Protein AF-A0A7X8K3X9-F1 (afdb_monomer_lite)

Structure (mmCIF, N/CA/C/O backbone):
data_AF-A0A7X8K3X9-F1
#
_entry.id   AF-A0A7X8K3X9-F1
#
loop_
_atom_site.group_PDB
_atom_site.id
_atom_site.type_symbol
_atom_site.label_atom_id
_atom_site.label_alt_id
_atom_site.label_comp_id
_atom_site.label_asym_id
_atom_site.label_entity_id
_atom_site.label_seq_id
_atom_site.pdbx_PDB_ins_code
_atom_site.Cartn_x
_atom_site.Cartn_y
_atom_site.Cartn_z
_atom_site.occupancy
_atom_site.B_iso_or_equiv
_atom_site.auth_seq_id
_atom_site.auth_comp_id
_atom_site.auth_asym_id
_atom_site.auth_atom_id
_atom_site.pdbx_PDB_model_num
ATOM 1 N N . MET A 1 1 ? -33.141 5.211 -1.878 1.00 22.48 1 MET A N 1
ATOM 2 C CA . MET A 1 1 ? -32.229 6.168 -1.222 1.00 22.48 1 MET A CA 1
ATOM 3 C C . MET A 1 1 ? -31.921 5.591 0.154 1.00 22.48 1 MET A C 1
ATOM 5 O O . MET A 1 1 ? -32.775 5.717 1.003 1.00 22.48 1 MET A O 1
ATOM 9 N N . TYR A 1 2 ? -30.854 4.787 0.270 1.00 24.08 2 TYR A N 1
ATOM 10 C CA . TYR A 1 2 ? -30.226 4.181 1.471 1.00 24.08 2 TYR A CA 1
ATOM 11 C C . TYR A 1 2 ? -29.451 2.944 0.977 1.00 24.08 2 TYR A C 1
ATOM 13 O O . TYR A 1 2 ? -29.943 1.821 1.009 1.00 24.08 2 TYR A O 1
ATOM 21 N N . LYS A 1 3 ? -28.266 3.167 0.413 1.00 24.00 3 LYS A N 1
ATOM 22 C CA . LYS A 1 3 ? -27.248 2.143 0.146 1.00 24.00 3 LYS A CA 1
ATOM 23 C C . LYS A 1 3 ? -25.932 2.752 0.638 1.00 24.00 3 LYS A C 1
ATOM 25 O O . LYS A 1 3 ? -25.765 3.955 0.463 1.00 24.00 3 LYS A O 1
ATOM 30 N N . ASN A 1 4 ? -25.067 1.950 1.260 1.00 28.59 4 ASN A N 1
ATOM 31 C CA . ASN A 1 4 ? -23.717 2.293 1.755 1.00 28.59 4 ASN A CA 1
ATOM 32 C C . ASN A 1 4 ? -23.642 2.701 3.249 1.00 28.59 4 ASN A C 1
ATOM 34 O O . ASN A 1 4 ? -23.408 3.861 3.574 1.00 28.59 4 ASN A O 1
ATOM 38 N N . ARG A 1 5 ? -23.821 1.742 4.176 1.00 26.06 5 ARG A N 1
ATOM 39 C CA . ARG A 1 5 ? -23.601 1.920 5.637 1.00 26.06 5 ARG A CA 1
ATOM 40 C C . ARG A 1 5 ? -22.758 0.807 6.303 1.00 26.06 5 ARG A C 1
ATOM 42 O O . ARG A 1 5 ? -22.807 0.652 7.513 1.00 26.06 5 ARG A O 1
ATOM 49 N N . LYS A 1 6 ? -21.991 0.020 5.549 1.00 32.81 6 LYS A N 1
ATOM 50 C CA . LYS A 1 6 ? -21.319 -1.212 6.018 1.00 32.81 6 LYS A CA 1
ATOM 51 C C . LYS A 1 6 ? -19.826 -1.121 5.697 1.00 32.81 6 LYS A C 1
ATOM 53 O O . LYS A 1 6 ? -19.602 -0.715 4.570 1.00 32.81 6 LYS A O 1
ATOM 58 N N . LEU A 1 7 ? -18.895 -1.460 6.625 1.00 35.06 7 LEU A N 1
ATOM 59 C CA . LEU A 1 7 ? -17.390 -1.557 6.519 1.00 35.06 7 LEU A CA 1
ATOM 60 C C . LEU A 1 7 ? -16.555 -0.690 7.502 1.00 35.06 7 LEU A C 1
ATOM 62 O O . LEU A 1 7 ? -15.704 0.125 7.162 1.00 35.06 7 LEU A O 1
ATOM 66 N N . ALA A 1 8 ? -16.797 -0.845 8.777 1.00 30.47 8 ALA A N 1
ATOM 67 C CA . ALA A 1 8 ? -16.268 0.045 9.782 1.00 30.47 8 ALA A CA 1
ATOM 68 C C . ALA A 1 8 ? -14.813 -0.316 10.192 1.00 30.47 8 ALA A C 1
ATOM 70 O O . ALA A 1 8 ? -13.858 0.346 9.815 1.00 30.47 8 ALA A O 1
ATOM 71 N N . TRP A 1 9 ? -14.598 -1.353 10.997 1.00 31.20 9 TRP A N 1
ATOM 72 C CA . TRP A 1 9 ? -13.344 -1.464 11.764 1.00 31.20 9 TRP A CA 1
ATOM 73 C C . TRP A 1 9 ? -12.164 -2.050 10.993 1.00 31.20 9 TRP A C 1
ATOM 75 O O . TRP A 1 9 ? -11.006 -1.737 11.246 1.00 31.20 9 TRP A O 1
ATOM 85 N N . LEU A 1 10 ? -12.480 -2.854 9.990 1.00 36.38 10 LEU A N 1
ATOM 86 C CA . LEU A 1 10 ? -11.515 -3.458 9.090 1.00 36.38 10 LEU A CA 1
ATOM 87 C C . LEU A 1 10 ? -10.833 -2.448 8.186 1.00 36.38 10 LEU A C 1
ATOM 89 O O . LEU A 1 10 ? -9.737 -2.695 7.729 1.00 36.38 10 LEU A O 1
ATOM 93 N N . VAL A 1 11 ? -11.447 -1.288 8.001 1.00 33.56 11 VAL A N 1
ATOM 94 C CA . VAL A 1 11 ? -10.821 -0.148 7.359 1.00 33.56 11 VAL A CA 1
ATOM 95 C C . VAL A 1 11 ? -9.813 0.507 8.313 1.00 33.56 11 VAL A C 1
ATOM 97 O O . VAL A 1 11 ? -8.737 0.860 7.880 1.00 33.56 11 VAL A O 1
ATOM 100 N N . VAL A 1 12 ? -10.038 0.543 9.629 1.00 33.28 12 VAL A N 1
ATOM 101 C CA . VAL A 1 12 ? -8.997 0.982 10.583 1.00 33.28 12 VAL A CA 1
ATOM 102 C C . VAL A 1 12 ? -7.897 -0.058 10.775 1.00 33.28 12 VAL A C 1
ATOM 104 O O . VAL A 1 12 ? -6.744 0.328 10.852 1.00 33.28 12 VAL A O 1
ATOM 107 N N . LEU A 1 13 ? -8.189 -1.359 10.793 1.00 41.75 13 LEU A N 1
ATOM 108 C CA . LEU A 1 13 ? -7.140 -2.383 10.868 1.00 41.75 13 LEU A CA 1
ATOM 109 C C . LEU A 1 13 ? -6.404 -2.572 9.551 1.00 41.75 13 LEU A C 1
ATOM 111 O O . LEU A 1 13 ? -5.189 -2.585 9.580 1.00 41.75 13 LEU A O 1
ATOM 115 N N . ALA A 1 14 ? -7.085 -2.638 8.407 1.00 41.53 14 ALA A N 1
ATOM 116 C CA . ALA A 1 14 ? -6.432 -2.652 7.099 1.00 41.53 14 ALA A CA 1
ATOM 117 C C . ALA A 1 14 ? -5.690 -1.345 6.823 1.00 41.53 14 ALA A C 1
ATOM 119 O O . ALA A 1 14 ? -4.713 -1.395 6.095 1.00 41.53 14 ALA A O 1
ATOM 120 N N . MET A 1 15 ? -6.097 -0.207 7.408 1.00 39.12 15 MET A N 1
ATOM 121 C CA . MET A 1 15 ? -5.377 1.064 7.264 1.00 39.12 15 MET A CA 1
ATOM 122 C C . MET A 1 15 ? -4.343 1.358 8.377 1.00 39.12 15 MET A C 1
ATOM 124 O O . MET A 1 15 ? -3.465 2.194 8.212 1.00 39.12 15 MET A O 1
ATOM 128 N N . VAL A 1 16 ? -4.369 0.648 9.508 1.00 33.59 16 VAL A N 1
ATOM 129 C CA . VAL A 1 16 ? -3.238 0.583 10.457 1.00 33.59 16 VAL A CA 1
ATOM 130 C C . VAL A 1 16 ? -2.221 -0.459 9.985 1.00 33.59 16 VAL A C 1
ATOM 132 O O . VAL A 1 16 ? -1.026 -0.217 10.085 1.00 33.59 16 VAL A O 1
ATOM 135 N N . PHE A 1 17 ? -2.669 -1.573 9.400 1.00 35.94 17 PHE A N 1
ATOM 136 C CA . PHE A 1 17 ? -1.822 -2.512 8.667 1.00 35.94 17 PHE A CA 1
ATOM 137 C C . PHE A 1 17 ? -1.318 -1.922 7.356 1.00 35.94 17 PHE A C 1
ATOM 139 O O . PHE A 1 17 ? -0.204 -2.262 6.977 1.00 35.94 17 PHE A O 1
ATOM 146 N N . SER A 1 18 ? -2.060 -1.012 6.706 1.00 35.78 18 SER A N 1
ATOM 147 C CA . SER A 1 18 ? -1.550 -0.302 5.535 1.00 35.78 18 SER A CA 1
ATOM 148 C C . SER A 1 18 ? -0.288 0.436 5.955 1.00 35.78 18 SER A C 1
ATOM 150 O O . SER A 1 18 ? 0.751 0.103 5.418 1.00 35.78 18 SER A O 1
ATOM 152 N N . ILE A 1 19 ? -0.295 1.275 7.002 1.00 31.31 19 ILE A N 1
ATOM 153 C CA . ILE A 1 19 ? 0.901 1.991 7.511 1.00 31.31 19 ILE A CA 1
ATOM 154 C C . ILE A 1 19 ? 2.134 1.075 7.694 1.00 31.31 19 ILE A C 1
ATOM 156 O O . ILE A 1 19 ? 3.257 1.563 7.720 1.00 31.31 19 ILE A O 1
ATOM 160 N N . VAL A 1 20 ? 1.956 -0.241 7.811 1.00 31.70 20 VAL A N 1
ATOM 161 C CA . VAL A 1 20 ? 2.954 -1.199 8.274 1.00 31.70 20 VAL A CA 1
ATOM 162 C C . VAL A 1 20 ? 3.343 -2.245 7.209 1.00 31.70 20 VAL A C 1
ATOM 164 O O . VAL A 1 20 ? 4.446 -2.791 7.297 1.00 31.70 20 VAL A O 1
ATOM 167 N N . ALA A 1 21 ? 2.505 -2.497 6.195 1.00 30.45 21 ALA A N 1
ATOM 168 C CA . ALA A 1 21 ? 2.800 -3.388 5.074 1.00 30.45 21 ALA A CA 1
ATOM 169 C C . ALA A 1 21 ? 2.048 -3.018 3.782 1.00 30.45 21 ALA A C 1
ATOM 171 O O . ALA A 1 21 ? 0.835 -2.805 3.847 1.00 30.45 21 ALA A O 1
ATOM 172 N N . PRO A 1 22 ? 2.692 -2.947 2.589 1.00 35.00 22 PRO A N 1
ATOM 173 C CA . PRO A 1 22 ? 1.949 -2.696 1.373 1.00 35.00 22 PRO A CA 1
ATOM 174 C C . PRO A 1 22 ? 1.108 -3.934 1.079 1.00 35.00 22 PRO A C 1
ATOM 176 O O . PRO A 1 22 ? 1.492 -5.064 1.376 1.00 35.00 22 PRO A O 1
ATOM 179 N N . LEU A 1 23 ? -0.049 -3.723 0.470 1.00 38.19 23 LEU A N 1
ATOM 180 C CA . LEU A 1 23 ? -0.988 -4.779 0.119 1.00 38.19 23 LEU A CA 1
ATOM 181 C C . LEU A 1 23 ? -1.069 -4.851 -1.417 1.00 38.19 23 LEU A C 1
ATOM 183 O O . LEU A 1 23 ? -1.638 -3.958 -2.034 1.00 38.19 23 LEU A O 1
ATOM 187 N N . GLY A 1 24 ? -0.468 -5.872 -2.043 1.00 30.78 24 GLY A N 1
ATOM 188 C CA . GLY A 1 24 ? -0.416 -6.073 -3.499 1.00 30.78 24 GLY A CA 1
ATOM 189 C C . GLY A 1 24 ? 0.466 -7.241 -4.000 1.00 30.78 24 GLY A C 1
ATOM 190 O O . GLY A 1 24 ? 1.681 -7.175 -3.924 1.00 30.78 24 GLY A O 1
ATOM 191 N N . VAL A 1 25 ? -0.160 -8.329 -4.459 1.00 27.34 25 VAL A N 1
ATOM 192 C CA . VAL A 1 25 ? -0.023 -9.111 -5.719 1.00 27.34 25 VAL A CA 1
ATOM 193 C C . VAL A 1 25 ? -0.895 -10.350 -5.503 1.00 27.34 25 VAL A C 1
ATOM 195 O O . VAL A 1 25 ? -0.575 -11.165 -4.663 1.00 27.34 25 VAL A O 1
ATOM 198 N N . GLY A 1 26 ? -1.976 -10.546 -6.256 1.00 31.80 26 GLY A N 1
ATOM 199 C CA . GLY A 1 26 ? -2.772 -11.775 -6.138 1.00 31.80 26 GLY A CA 1
ATOM 200 C C . GLY A 1 26 ? -2.217 -12.954 -6.943 1.00 31.80 26 GLY A C 1
ATOM 201 O O . GLY A 1 26 ? -1.891 -12.785 -8.119 1.00 31.80 26 GLY A O 1
ATOM 202 N N . THR A 1 27 ? -2.294 -14.165 -6.379 1.00 26.70 27 THR A N 1
ATOM 203 C CA . THR A 1 27 ? -2.663 -15.369 -7.143 1.00 26.70 27 THR A CA 1
ATOM 204 C C . THR A 1 27 ? -3.534 -16.330 -6.332 1.00 26.70 27 THR A C 1
ATOM 206 O O . THR A 1 27 ? -3.137 -16.759 -5.265 1.00 26.70 27 THR A O 1
ATOM 209 N N . ALA A 1 28 ? -4.662 -16.705 -6.950 1.00 27.78 28 ALA A N 1
ATOM 210 C CA . ALA A 1 28 ? -5.459 -17.925 -6.783 1.00 27.78 28 ALA A CA 1
ATOM 211 C C . ALA A 1 28 ? -6.012 -18.283 -5.388 1.00 27.78 28 ALA A C 1
ATOM 213 O O . ALA A 1 28 ? -5.287 -18.559 -4.443 1.00 27.78 28 ALA A O 1
ATOM 214 N N . ALA A 1 29 ? -7.344 -18.394 -5.348 1.00 30.47 29 ALA A N 1
ATOM 215 C CA . ALA A 1 29 ? -8.110 -19.058 -4.304 1.00 30.47 29 ALA A CA 1
ATOM 216 C C . ALA A 1 29 ? -7.483 -20.412 -3.928 1.00 30.47 29 ALA A C 1
ATOM 218 O O . ALA A 1 29 ? -7.317 -21.284 -4.786 1.00 30.47 29 ALA A O 1
ATOM 219 N N . ALA A 1 30 ? -7.148 -20.571 -2.649 1.00 27.80 30 ALA A N 1
ATOM 220 C CA . ALA A 1 30 ? -6.876 -21.870 -2.063 1.00 27.80 30 ALA A CA 1
ATOM 221 C C . ALA A 1 30 ? -8.220 -22.505 -1.685 1.00 27.80 30 ALA A C 1
ATOM 223 O O . ALA A 1 30 ? -9.001 -21.938 -0.926 1.00 27.80 30 ALA A O 1
ATOM 224 N N . GLU A 1 31 ? -8.505 -23.662 -2.277 1.00 31.53 31 GLU A N 1
ATOM 225 C CA . GLU A 1 31 ? -9.644 -24.504 -1.924 1.00 31.53 31 GLU A CA 1
ATOM 226 C C . GLU A 1 31 ? -9.461 -25.092 -0.511 1.00 31.53 31 GLU A C 1
ATOM 228 O O . GLU A 1 31 ? -8.442 -25.712 -0.216 1.00 31.53 31 GLU A O 1
ATOM 233 N N . ASP A 1 32 ? -10.500 -24.949 0.317 1.00 33.72 32 ASP A N 1
ATOM 234 C CA . ASP A 1 32 ? -10.869 -25.834 1.438 1.00 33.72 32 ASP A CA 1
ATOM 235 C C 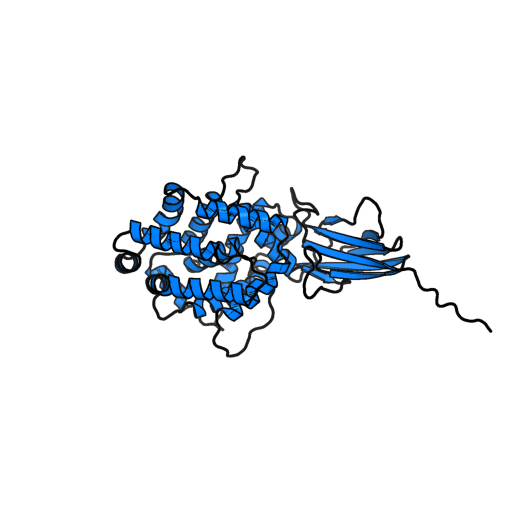. ASP A 1 32 ? -9.829 -26.053 2.562 1.00 33.72 32 ASP A C 1
ATOM 237 O O . ASP A 1 32 ? -9.778 -27.114 3.192 1.00 33.72 32 ASP A O 1
ATOM 241 N N . THR A 1 33 ? -9.016 -25.041 2.868 1.00 39.56 33 THR A N 1
ATOM 242 C CA . THR A 1 33 ? -8.183 -25.013 4.081 1.00 39.56 33 THR A CA 1
ATOM 243 C C . THR A 1 33 ? -8.634 -23.912 5.025 1.00 39.56 33 THR A C 1
ATOM 245 O O . THR A 1 33 ? -8.873 -22.782 4.617 1.00 39.56 33 THR A O 1
ATOM 248 N N . GLN A 1 34 ? -8.740 -24.246 6.310 1.00 49.56 34 GLN A N 1
ATOM 249 C CA . GLN A 1 34 ? -8.926 -23.273 7.380 1.00 49.56 34 GLN A CA 1
ATOM 250 C C . GLN A 1 34 ? -7.789 -22.243 7.317 1.00 49.56 34 GLN A C 1
ATOM 252 O O . GLN A 1 34 ? -6.658 -22.581 7.659 1.00 49.56 34 GLN A O 1
ATOM 257 N N . TYR A 1 35 ? -8.101 -21.017 6.891 1.00 57.28 35 TYR A N 1
ATOM 258 C CA . TYR A 1 35 ? -7.136 -19.926 6.816 1.00 57.28 35 TYR A CA 1
ATOM 259 C C . TYR A 1 35 ? -6.539 -19.628 8.197 1.00 57.28 35 TYR A C 1
ATOM 261 O O . TYR A 1 35 ? -7.249 -19.581 9.218 1.00 57.28 35 TYR A O 1
ATOM 269 N N . ASP A 1 36 ? -5.226 -19.425 8.247 1.00 68.88 36 ASP A N 1
ATOM 270 C CA . ASP A 1 36 ? -4.522 -19.039 9.466 1.00 68.88 36 ASP A CA 1
ATOM 271 C C . ASP A 1 36 ? -3.595 -17.829 9.253 1.00 68.88 36 ASP A C 1
ATOM 273 O O . ASP A 1 36 ? -3.577 -17.188 8.203 1.00 68.88 36 ASP A O 1
ATOM 277 N N . MET A 1 37 ? -2.872 -17.430 10.303 1.00 71.00 37 MET A N 1
ATOM 278 C CA . MET A 1 37 ? -2.002 -16.252 10.236 1.00 71.00 37 MET A CA 1
ATOM 279 C C . MET A 1 37 ? -0.831 -16.434 9.260 1.00 71.00 37 MET A C 1
ATOM 281 O O . MET A 1 37 ? -0.273 -15.430 8.825 1.00 71.00 37 MET A O 1
ATOM 285 N N . SER A 1 38 ? -0.471 -17.666 8.889 1.00 77.06 38 SER A N 1
ATOM 286 C CA . SER A 1 38 ? 0.583 -17.943 7.910 1.00 77.06 38 SER A CA 1
ATOM 287 C C . SER A 1 38 ? 0.164 -17.574 6.482 1.00 77.06 38 SER A C 1
ATOM 289 O O . SER A 1 38 ? 0.997 -17.088 5.716 1.00 77.06 38 SER A O 1
ATOM 291 N N . ASP A 1 39 ? -1.126 -17.671 6.150 1.00 79.44 39 ASP A N 1
ATOM 292 C CA . ASP A 1 39 ? -1.644 -17.193 4.862 1.00 79.44 39 ASP A CA 1
ATOM 293 C C . ASP A 1 39 ? -1.518 -15.670 4.766 1.00 79.44 39 ASP A C 1
ATOM 295 O O . ASP A 1 39 ? -1.048 -15.129 3.766 1.00 79.44 39 ASP A O 1
ATOM 299 N N . LEU A 1 40 ? -1.843 -14.963 5.854 1.00 74.44 40 LEU A N 1
ATOM 300 C CA . LEU A 1 40 ? -1.642 -13.517 5.928 1.00 74.44 40 LEU A CA 1
ATOM 301 C C . LEU A 1 40 ? -0.151 -13.154 5.828 1.00 74.44 40 LEU A C 1
ATOM 303 O O . LEU A 1 40 ? 0.191 -12.178 5.168 1.00 74.44 40 LEU A O 1
ATOM 307 N N . VAL A 1 41 ? 0.754 -13.938 6.426 1.00 76.19 41 VAL A N 1
ATOM 308 C CA . VAL A 1 41 ? 2.210 -13.748 6.268 1.00 76.19 41 VAL A CA 1
ATOM 309 C C . VAL A 1 41 ? 2.619 -13.855 4.805 1.00 76.19 41 VAL A C 1
ATOM 311 O O . VAL A 1 41 ? 3.308 -12.960 4.316 1.00 76.19 41 VAL A O 1
ATOM 314 N N . ALA A 1 42 ? 2.193 -14.909 4.105 1.00 78.19 42 ALA A N 1
ATOM 315 C CA . ALA A 1 42 ? 2.513 -15.099 2.693 1.00 78.19 42 ALA A CA 1
ATOM 316 C C . ALA A 1 42 ? 2.059 -13.889 1.863 1.00 78.19 42 ALA A C 1
ATOM 318 O O . ALA A 1 42 ? 2.836 -13.315 1.099 1.00 78.19 42 ALA A O 1
ATOM 319 N N . GLU A 1 43 ? 0.837 -13.430 2.114 1.00 74.44 43 GLU A N 1
ATOM 320 C CA . GLU A 1 43 ? 0.223 -12.293 1.436 1.00 74.44 43 GLU A CA 1
ATOM 321 C C . GLU A 1 43 ? 0.962 -10.972 1.679 1.00 74.44 43 GLU A C 1
ATOM 323 O O . GLU A 1 43 ? 1.089 -10.175 0.748 1.00 74.44 43 GLU A O 1
ATOM 328 N N . LEU A 1 44 ? 1.474 -10.739 2.895 1.00 72.12 44 LEU A N 1
ATOM 329 C CA . LEU A 1 44 ? 2.300 -9.572 3.234 1.00 72.12 44 LEU A CA 1
ATOM 330 C C . LEU A 1 44 ? 3.700 -9.655 2.600 1.00 72.12 44 LEU A C 1
ATOM 332 O O . LEU A 1 44 ? 4.242 -8.648 2.132 1.00 72.12 44 LEU A O 1
ATOM 336 N N . GLN A 1 45 ? 4.285 -10.853 2.548 1.00 74.25 45 GLN A N 1
ATOM 337 C CA . GLN A 1 45 ? 5.614 -11.078 1.976 1.00 74.25 45 GLN A CA 1
ATOM 338 C C . GLN A 1 45 ? 5.659 -10.927 0.457 1.00 74.25 45 GLN A C 1
ATOM 340 O O . GLN A 1 45 ? 6.697 -10.545 -0.079 1.00 74.25 45 GLN A O 1
ATOM 345 N N . GLU A 1 46 ? 4.558 -11.183 -0.245 1.00 72.25 46 GLU A N 1
ATOM 346 C CA . GLU A 1 46 ? 4.483 -10.964 -1.693 1.00 72.25 46 GLU A CA 1
ATOM 347 C C . GLU A 1 46 ? 4.680 -9.502 -2.081 1.00 72.25 46 GLU A C 1
ATOM 349 O O . GLU A 1 46 ? 5.228 -9.207 -3.141 1.00 72.25 46 GLU A O 1
ATOM 354 N N . VAL A 1 47 ? 4.246 -8.587 -1.220 1.00 69.38 47 VAL A N 1
ATOM 355 C CA . VAL A 1 47 ? 4.178 -7.161 -1.535 1.00 69.38 47 VAL A CA 1
ATOM 356 C C . VAL A 1 47 ? 5.413 -6.416 -1.043 1.00 69.38 47 VAL A C 1
ATOM 358 O O . VAL A 1 47 ? 5.819 -5.405 -1.618 1.00 69.38 47 VAL A O 1
ATOM 361 N N . TYR A 1 48 ? 6.030 -6.918 0.028 1.00 71.00 48 TYR A N 1
ATOM 362 C CA . TYR A 1 48 ? 7.193 -6.291 0.640 1.00 71.00 48 TYR A CA 1
ATOM 363 C C . TYR A 1 48 ? 8.325 -5.929 -0.344 1.00 71.00 48 TYR A C 1
ATOM 365 O O . TYR A 1 48 ? 8.861 -4.822 -0.238 1.00 71.00 48 TYR A O 1
ATOM 373 N N . PRO A 1 49 ? 8.655 -6.761 -1.354 1.00 76.50 49 PRO A N 1
ATOM 374 C CA . PRO A 1 49 ? 9.682 -6.434 -2.341 1.00 76.50 49 PRO A CA 1
ATOM 375 C C . PRO A 1 49 ? 9.393 -5.182 -3.185 1.00 76.50 49 PRO A C 1
ATOM 377 O O . PRO A 1 49 ? 10.293 -4.701 -3.873 1.00 76.50 49 PRO A O 1
ATOM 380 N N . TYR A 1 50 ? 8.162 -4.661 -3.161 1.00 80.62 50 TYR A N 1
ATOM 381 C CA . TYR A 1 50 ? 7.749 -3.477 -3.916 1.00 80.62 50 TYR A CA 1
ATOM 382 C C . TYR A 1 50 ? 7.802 -2.168 -3.104 1.00 80.62 50 TYR A C 1
ATOM 384 O O . TYR A 1 50 ? 7.571 -1.100 -3.680 1.00 80.62 50 TYR A O 1
ATOM 392 N N . VAL A 1 51 ? 8.124 -2.205 -1.802 1.00 80.88 51 VAL A N 1
ATOM 393 C CA . VAL A 1 51 ? 8.421 -0.984 -1.022 1.00 80.88 51 VAL A CA 1
ATOM 394 C C . VAL A 1 51 ? 9.860 -0.557 -1.297 1.00 80.88 51 VAL A C 1
ATOM 396 O O . VAL A 1 51 ? 10.788 -1.324 -1.034 1.00 80.88 51 VAL A O 1
ATOM 399 N N . ASP A 1 52 ? 10.052 0.661 -1.805 1.00 83.56 52 ASP A N 1
ATOM 400 C CA . ASP A 1 52 ? 11.388 1.242 -1.978 1.00 83.56 52 ASP A CA 1
ATOM 401 C C . ASP A 1 52 ? 12.027 1.547 -0.608 1.00 83.56 52 ASP A C 1
ATOM 403 O O . ASP A 1 52 ? 11.334 1.671 0.399 1.00 83.56 52 ASP A O 1
ATOM 407 N N . GLU A 1 53 ? 13.349 1.673 -0.534 1.00 84.75 53 GLU A N 1
ATOM 408 C CA . GLU A 1 53 ? 14.024 2.010 0.726 1.00 84.75 53 GLU A CA 1
ATOM 409 C C . GLU A 1 53 ? 13.615 3.388 1.265 1.00 84.75 53 GLU A C 1
ATOM 411 O O . GLU A 1 53 ? 13.410 3.516 2.472 1.00 84.75 53 GLU A O 1
ATOM 416 N N . ILE A 1 54 ? 13.412 4.385 0.394 1.00 85.81 54 ILE A N 1
ATOM 417 C CA . ILE A 1 54 ? 12.922 5.712 0.817 1.00 85.81 54 ILE A CA 1
ATOM 418 C C . ILE A 1 54 ? 11.518 5.584 1.428 1.00 85.81 54 ILE A C 1
ATOM 420 O O . ILE A 1 54 ? 11.243 6.106 2.508 1.00 85.81 54 ILE A O 1
ATOM 424 N N . ASP A 1 55 ? 10.658 4.799 0.780 1.00 84.69 55 ASP A N 1
ATOM 425 C CA . ASP A 1 55 ? 9.297 4.514 1.237 1.00 84.69 55 ASP A CA 1
ATOM 426 C C . ASP A 1 55 ? 9.299 3.767 2.594 1.00 84.69 55 ASP A C 1
ATOM 428 O O . ASP A 1 55 ? 8.471 4.030 3.472 1.00 84.69 55 ASP A O 1
ATOM 432 N N . LYS A 1 56 ? 10.261 2.856 2.818 1.00 83.94 56 LYS A N 1
ATOM 433 C CA . LYS A 1 56 ? 10.440 2.172 4.113 1.00 83.94 56 LYS A CA 1
ATOM 434 C C . LYS A 1 56 ? 10.826 3.148 5.222 1.00 83.94 56 LYS A C 1
ATOM 436 O O . LYS A 1 56 ? 10.388 2.961 6.360 1.00 83.94 56 LYS A O 1
ATOM 441 N N . ASP A 1 57 ? 11.644 4.153 4.928 1.00 86.69 57 ASP A N 1
ATOM 442 C CA . ASP A 1 57 ? 12.046 5.160 5.910 1.00 86.69 57 ASP A CA 1
ATOM 443 C C . ASP A 1 57 ? 10.874 6.051 6.328 1.00 86.69 57 ASP A C 1
ATOM 445 O O . ASP A 1 57 ? 10.675 6.252 7.531 1.00 86.69 57 ASP A O 1
ATOM 449 N N . ASP A 1 58 ? 10.036 6.478 5.381 1.00 85.88 58 ASP A N 1
ATOM 450 C CA . ASP A 1 58 ? 8.805 7.219 5.681 1.00 85.88 58 ASP A CA 1
ATOM 451 C C . ASP A 1 58 ? 7.861 6.405 6.580 1.00 85.88 58 ASP A C 1
ATOM 453 O O . ASP A 1 58 ? 7.355 6.911 7.586 1.00 85.88 58 ASP A O 1
ATOM 457 N N . ILE A 1 59 ? 7.700 5.109 6.303 1.00 82.50 59 ILE A N 1
ATOM 458 C CA . ILE A 1 59 ? 6.900 4.206 7.142 1.00 82.50 59 ILE A CA 1
ATOM 459 C C . ILE A 1 59 ? 7.492 4.065 8.554 1.00 82.50 59 ILE A C 1
ATOM 461 O O . ILE A 1 59 ? 6.774 4.151 9.559 1.00 82.50 59 ILE A O 1
ATOM 465 N N . ARG A 1 60 ? 8.815 3.888 8.676 1.00 83.25 60 ARG A N 1
ATOM 466 C CA . ARG A 1 60 ? 9.496 3.814 9.983 1.00 83.25 60 ARG A CA 1
ATOM 467 C C . ARG A 1 60 ? 9.334 5.115 10.773 1.00 83.25 60 ARG A C 1
ATOM 469 O O . ARG A 1 60 ? 9.121 5.061 11.992 1.00 83.25 60 ARG A O 1
ATOM 476 N N . ALA A 1 61 ? 9.419 6.263 10.105 1.00 85.69 61 ALA A N 1
ATOM 477 C CA . ALA A 1 61 ? 9.233 7.579 10.706 1.00 85.69 61 ALA A CA 1
ATOM 478 C C . ALA A 1 61 ? 7.787 7.778 11.181 1.00 85.69 61 ALA A C 1
ATOM 480 O O . ALA A 1 61 ? 7.569 8.160 12.335 1.00 85.69 61 ALA A O 1
ATOM 481 N N . ALA A 1 62 ? 6.804 7.433 10.347 1.00 85.00 62 ALA A N 1
ATOM 482 C CA . ALA A 1 62 ? 5.386 7.481 10.688 1.00 85.00 62 ALA A CA 1
ATOM 483 C C . ALA A 1 62 ? 5.066 6.615 11.914 1.00 85.00 62 ALA A C 1
ATOM 485 O O . ALA A 1 62 ? 4.456 7.093 12.869 1.00 85.00 62 ALA A O 1
ATOM 486 N N . ARG A 1 63 ? 5.570 5.376 11.960 1.00 83.00 63 ARG A N 1
ATOM 487 C CA . ARG A 1 63 ? 5.425 4.490 13.126 1.00 83.00 63 ARG A CA 1
ATOM 488 C C . ARG A 1 63 ? 6.048 5.083 14.388 1.00 83.00 63 ARG A C 1
ATOM 490 O O . ARG A 1 63 ? 5.439 5.055 15.455 1.00 83.00 63 ARG A O 1
ATOM 497 N N . THR A 1 64 ? 7.255 5.635 14.279 1.00 85.75 64 THR A N 1
ATOM 498 C CA . THR A 1 64 ? 7.923 6.288 15.415 1.00 85.75 64 THR A CA 1
ATOM 499 C C . THR A 1 64 ? 7.084 7.457 15.927 1.00 85.75 64 THR A C 1
ATOM 501 O O . THR A 1 64 ? 6.935 7.641 17.133 1.00 85.75 64 THR A O 1
ATOM 504 N N . LYS A 1 65 ? 6.486 8.241 15.028 1.00 86.62 65 LYS A N 1
ATOM 505 C CA . LYS A 1 65 ? 5.620 9.355 15.407 1.00 86.62 65 LYS A CA 1
ATOM 506 C C . LYS A 1 65 ? 4.286 8.886 16.001 1.00 86.62 65 LYS A C 1
ATOM 508 O O . LYS A 1 65 ? 3.858 9.475 16.988 1.00 86.62 65 LYS A O 1
ATOM 513 N N . LEU A 1 66 ? 3.691 7.807 15.489 1.00 85.38 66 LEU A N 1
ATOM 514 C CA . LEU A 1 66 ? 2.491 7.168 16.044 1.00 85.38 66 LEU A CA 1
ATOM 515 C C . LEU A 1 66 ? 2.677 6.773 17.518 1.00 85.38 66 LEU A C 1
ATOM 517 O O . LEU A 1 66 ? 1.831 7.068 18.360 1.00 85.38 66 LEU A O 1
ATOM 521 N N . GLN A 1 67 ? 3.822 6.167 17.846 1.00 85.25 67 GLN A N 1
ATOM 522 C CA . GLN A 1 67 ? 4.179 5.792 19.222 1.00 85.25 67 GLN A CA 1
ATOM 523 C C . GLN A 1 67 ? 4.305 6.997 20.168 1.00 85.25 67 GLN A C 1
ATOM 525 O O . GLN A 1 67 ? 4.214 6.837 21.382 1.00 85.25 67 GLN A O 1
ATOM 530 N N . ASN A 1 68 ? 4.495 8.196 19.613 1.00 91.06 68 ASN A N 1
ATOM 531 C CA . ASN A 1 68 ? 4.742 9.437 20.341 1.00 91.06 68 ASN A CA 1
ATOM 532 C C . ASN A 1 68 ? 3.632 10.485 20.137 1.00 91.06 68 ASN A C 1
ATOM 534 O O . ASN A 1 68 ? 3.868 11.675 20.364 1.00 91.06 68 ASN A O 1
ATOM 538 N N . LEU A 1 69 ? 2.439 10.081 19.683 1.00 88.19 69 LEU A N 1
ATOM 539 C CA . LEU A 1 69 ? 1.281 10.975 19.679 1.00 88.19 69 LEU A CA 1
ATOM 540 C C . LEU A 1 69 ? 0.914 11.358 21.117 1.00 88.19 69 LEU A C 1
ATOM 542 O O . LEU A 1 69 ? 0.937 10.533 22.033 1.00 88.19 69 LEU A O 1
ATOM 546 N N . SER A 1 70 ? 0.563 12.624 21.300 1.00 94.44 70 SER A N 1
ATOM 547 C CA . SER A 1 70 ? 0.070 13.168 22.559 1.00 94.44 70 SER A CA 1
ATOM 548 C C . SER A 1 70 ? -1.282 12.567 22.942 1.00 94.44 70 SER A C 1
ATOM 550 O O . SER A 1 70 ? -2.052 12.103 22.097 1.00 94.44 70 SER A O 1
ATOM 552 N N . ASP A 1 71 ? -1.624 12.644 24.227 1.00 92.62 71 ASP A N 1
ATOM 553 C CA . ASP A 1 71 ? -2.927 12.179 24.712 1.00 92.62 71 ASP A CA 1
ATOM 554 C C . ASP A 1 71 ? -4.094 12.928 24.049 1.00 92.62 71 ASP A C 1
ATOM 556 O O . ASP A 1 71 ? -5.134 12.328 23.785 1.00 92.62 71 ASP A O 1
ATOM 560 N N . SER A 1 72 ? -3.930 14.214 23.717 1.00 94.44 72 SER A N 1
ATOM 561 C CA . SER A 1 72 ? -4.945 14.989 22.991 1.00 94.44 72 SER A CA 1
ATOM 562 C C . SER A 1 72 ? -5.140 14.520 21.548 1.00 94.44 72 SER A C 1
ATOM 564 O O . SER A 1 72 ? -6.272 14.499 21.062 1.00 94.44 72 SER A O 1
ATOM 566 N N . GLU A 1 73 ? -4.062 14.123 20.865 1.00 92.06 73 GLU A N 1
ATOM 567 C CA . GLU A 1 73 ? -4.143 13.553 19.513 1.00 92.06 73 GLU A CA 1
ATOM 568 C C . GLU A 1 73 ? -4.858 12.196 19.558 1.00 92.06 73 GLU A C 1
ATOM 570 O O . GLU A 1 73 ? -5.811 11.984 18.812 1.00 92.06 73 GLU A O 1
ATOM 575 N N . TRP A 1 74 ? -4.494 11.322 20.504 1.00 89.31 74 TRP A N 1
ATOM 576 C CA . TRP A 1 74 ? -5.189 10.047 20.714 1.00 89.31 74 TRP A CA 1
ATOM 577 C C . TRP A 1 74 ? -6.662 10.221 21.075 1.00 89.31 74 TRP A C 1
ATOM 579 O O . TRP A 1 74 ? -7.511 9.513 20.539 1.00 89.31 74 TRP A O 1
ATOM 589 N N . THR A 1 75 ? -6.979 11.180 21.945 1.00 91.44 75 THR A N 1
ATOM 590 C CA . THR A 1 75 ? -8.365 11.494 22.318 1.00 91.44 75 THR A CA 1
ATOM 591 C C . THR A 1 75 ? -9.170 11.895 21.086 1.00 91.44 75 THR A C 1
ATOM 593 O O . THR A 1 75 ? -10.254 11.366 20.867 1.00 91.44 75 THR A O 1
ATOM 596 N N . SER A 1 76 ? -8.607 12.749 20.225 1.00 91.00 76 SER A N 1
ATOM 597 C CA . SER A 1 76 ? -9.272 13.202 18.996 1.00 91.00 76 SER A CA 1
ATOM 598 C C . SER A 1 76 ? -9.579 12.054 18.028 1.00 91.00 76 SER A C 1
ATOM 600 O O . SER A 1 76 ? -10.624 12.073 17.385 1.00 91.00 76 SER A O 1
ATOM 602 N N . VAL A 1 77 ? -8.697 11.052 17.951 1.00 86.75 77 VAL A N 1
ATOM 603 C CA . VAL A 1 77 ? -8.875 9.849 17.117 1.00 86.75 77 VAL A CA 1
ATOM 604 C C . VAL A 1 77 ? -9.890 8.872 17.728 1.00 86.75 77 VAL A C 1
ATOM 606 O O . VAL A 1 77 ? -10.674 8.245 17.017 1.00 86.75 77 VAL A O 1
ATOM 609 N N . LEU A 1 78 ? -9.860 8.686 19.050 1.00 88.12 78 LEU A N 1
ATOM 610 C CA . LEU A 1 78 ? -10.558 7.579 19.710 1.00 88.12 78 LEU A CA 1
ATOM 611 C C . LEU A 1 78 ? -11.910 7.967 20.312 1.00 88.12 78 LEU A C 1
ATOM 613 O O . LEU A 1 78 ? -12.784 7.106 20.397 1.00 88.12 78 LEU A O 1
ATOM 617 N N . ASP A 1 79 ? -12.123 9.224 20.714 1.00 89.56 79 ASP A N 1
ATOM 618 C CA . ASP A 1 79 ? -13.414 9.696 21.248 1.00 89.56 79 ASP A CA 1
ATOM 619 C C . ASP A 1 79 ? -14.585 9.364 20.307 1.00 89.56 79 ASP A C 1
ATOM 621 O O . ASP A 1 79 ? -15.579 8.795 20.779 1.00 89.56 79 ASP A O 1
ATOM 625 N N . PRO A 1 80 ? -14.499 9.628 18.986 1.00 90.38 80 PRO A N 1
ATOM 626 C CA . PRO A 1 80 ? -15.587 9.309 18.063 1.00 90.38 80 PRO A CA 1
ATOM 627 C C . PRO A 1 80 ? -15.832 7.804 17.899 1.00 90.38 80 PRO A C 1
ATOM 629 O O . PRO A 1 80 ? -16.934 7.412 17.518 1.00 90.38 80 PRO A O 1
ATOM 632 N N . LEU A 1 81 ? -14.840 6.958 18.202 1.00 86.31 81 LEU A N 1
ATOM 633 C CA . LEU A 1 81 ? -14.977 5.499 18.175 1.00 86.31 81 LEU A CA 1
ATOM 634 C C . LEU A 1 81 ? -15.559 4.958 19.479 1.00 86.31 81 LEU A C 1
ATOM 636 O O . LEU A 1 81 ? -16.405 4.071 19.442 1.00 86.31 81 LEU A O 1
ATOM 640 N N . VAL A 1 82 ? -15.146 5.489 20.628 1.00 87.75 82 VAL A N 1
ATOM 641 C CA . VAL A 1 82 ? -15.571 4.983 21.941 1.00 87.75 82 VAL A CA 1
ATOM 642 C C . VAL A 1 82 ? -16.950 5.496 22.335 1.00 87.75 82 VAL A C 1
ATOM 644 O O . VAL A 1 82 ? -17.751 4.746 22.890 1.00 87.75 82 VAL A O 1
ATOM 647 N N . THR A 1 83 ? -17.259 6.757 22.032 1.00 90.56 83 THR A N 1
ATOM 648 C CA . THR A 1 83 ? -18.543 7.384 22.377 1.00 90.56 83 THR A CA 1
ATOM 649 C C . THR A 1 83 ? -19.765 6.551 21.957 1.00 90.56 83 THR A C 1
ATOM 651 O O . THR A 1 83 ? -20.609 6.302 22.829 1.00 90.56 83 THR A O 1
ATOM 654 N N . PRO A 1 84 ? -19.878 6.072 20.698 1.00 89.69 84 PRO A N 1
ATOM 655 C CA . PRO A 1 84 ? -21.043 5.314 20.241 1.00 89.69 84 PRO A CA 1
ATOM 656 C C . PRO A 1 84 ? -21.106 3.868 20.751 1.00 89.69 84 PRO A C 1
ATOM 658 O O . PRO A 1 84 ? -22.146 3.236 20.568 1.00 89.69 84 PRO A O 1
ATOM 661 N N . LEU A 1 85 ? -20.049 3.339 21.387 1.00 87.50 85 LEU A N 1
ATOM 662 C CA . LEU A 1 85 ? -20.051 1.951 21.852 1.00 87.50 85 LEU A CA 1
ATOM 663 C C . LEU A 1 85 ? -21.160 1.720 22.897 1.00 87.50 85 LEU A C 1
ATOM 665 O O . LEU A 1 85 ? -21.318 2.542 23.813 1.00 87.50 85 LEU A O 1
ATOM 669 N N . PRO A 1 86 ? -21.886 0.589 22.824 1.00 90.56 86 PRO A N 1
ATOM 670 C CA . PRO A 1 86 ? -22.792 0.163 23.882 1.00 90.56 86 PRO A CA 1
ATOM 671 C C . PRO A 1 86 ? -22.054 0.002 25.215 1.00 90.56 86 PRO A C 1
ATOM 673 O O . PRO A 1 86 ? -20.898 -0.422 25.237 1.00 90.56 86 PRO A O 1
ATOM 676 N N . ASP A 1 87 ? -22.733 0.265 26.334 1.00 90.56 87 ASP A N 1
ATOM 677 C CA . ASP A 1 87 ? -22.128 0.158 27.672 1.00 90.56 87 ASP A CA 1
ATOM 678 C C . ASP A 1 87 ? -21.579 -1.248 27.954 1.00 90.56 87 ASP A C 1
ATOM 680 O O . ASP A 1 87 ? -20.526 -1.391 28.565 1.00 90.56 87 ASP A O 1
ATOM 684 N N . GLU A 1 88 ? -22.239 -2.297 27.449 1.00 89.50 88 GLU A N 1
ATOM 685 C CA . GLU A 1 88 ? -21.742 -3.673 27.567 1.00 89.50 88 GLU A CA 1
ATOM 686 C C . GLU A 1 88 ? -20.377 -3.854 26.887 1.00 89.50 88 GLU A C 1
ATOM 688 O O . GLU A 1 88 ? -19.501 -4.529 27.425 1.00 89.50 88 GLU A O 1
ATOM 693 N N . VAL A 1 89 ? -20.184 -3.241 25.717 1.00 87.38 89 VAL A N 1
ATOM 694 C CA . VAL A 1 89 ? -18.916 -3.296 24.982 1.00 87.38 89 VAL A CA 1
ATOM 695 C C . VAL A 1 89 ? -17.868 -2.453 25.694 1.00 87.38 89 VAL A C 1
ATOM 697 O O . VAL A 1 89 ? -16.766 -2.944 25.914 1.00 87.38 89 VAL A O 1
ATOM 700 N N . LYS A 1 90 ? -18.217 -1.232 26.128 1.00 86.50 90 LYS A N 1
ATOM 701 C CA . LYS A 1 90 ? -17.317 -0.372 26.914 1.00 86.50 90 LYS A CA 1
ATOM 702 C C . LYS A 1 90 ? -16.783 -1.123 28.125 1.00 86.50 90 LYS A C 1
ATOM 704 O O . LYS A 1 90 ? -15.578 -1.301 28.200 1.00 86.50 90 LYS A O 1
ATOM 709 N N . ASN A 1 91 ? -17.669 -1.688 28.947 1.00 87.75 91 ASN A N 1
ATOM 710 C CA . ASN A 1 91 ? -17.310 -2.443 30.151 1.00 87.75 91 ASN A CA 1
ATOM 711 C C . ASN A 1 91 ? -16.394 -3.648 29.866 1.00 87.75 91 ASN A C 1
ATOM 713 O O . ASN A 1 91 ? -15.565 -3.997 30.700 1.00 87.75 91 ASN A O 1
ATOM 717 N N . LYS A 1 92 ? -16.518 -4.293 28.696 1.00 87.38 92 LYS A N 1
ATOM 718 C CA . LYS A 1 92 ? -15.609 -5.379 28.277 1.00 87.38 92 LYS A CA 1
ATOM 719 C C . LYS A 1 92 ? -14.234 -4.870 27.834 1.00 87.38 92 LYS A C 1
ATOM 721 O O . LYS A 1 92 ? -13.260 -5.606 27.956 1.00 87.38 92 LYS A O 1
ATOM 726 N N . LEU A 1 93 ? -14.157 -3.646 27.315 1.00 81.50 93 LEU A N 1
ATOM 727 C CA . LEU A 1 93 ? -12.907 -2.975 26.941 1.00 81.50 93 LEU A CA 1
ATOM 728 C C . LEU A 1 93 ? -12.243 -2.254 28.126 1.00 81.50 93 LEU A C 1
ATOM 730 O O . LEU A 1 93 ? -11.059 -1.927 28.049 1.00 81.50 93 LEU A O 1
ATOM 734 N N . GLY A 1 94 ? -12.995 -2.014 29.203 1.00 77.19 94 GLY A N 1
ATOM 735 C CA . GLY A 1 94 ? -12.561 -1.428 30.468 1.00 77.19 94 GLY A CA 1
ATOM 736 C C . GLY A 1 94 ? -13.735 -0.800 31.230 1.00 77.19 94 GLY A C 1
ATOM 737 O O . GLY A 1 94 ? -14.763 -0.483 30.647 1.00 77.19 94 GLY A O 1
ATOM 738 N N . ASP A 1 95 ? -13.601 -0.588 32.539 1.00 71.88 95 ASP A N 1
ATOM 739 C CA . ASP A 1 95 ? -14.722 -0.163 33.404 1.00 71.88 95 ASP A CA 1
ATOM 740 C C . ASP A 1 95 ? -15.282 1.251 33.101 1.00 71.88 95 ASP A C 1
ATOM 742 O O . ASP A 1 95 ? -16.261 1.678 33.716 1.00 71.88 95 ASP A O 1
ATOM 746 N N . ASP A 1 96 ? -14.675 1.998 32.171 1.00 73.69 96 ASP A N 1
ATOM 747 C CA . ASP A 1 96 ? -15.140 3.303 31.702 1.00 73.69 96 ASP A CA 1
ATOM 748 C C . ASP A 1 96 ? -14.682 3.624 30.259 1.00 73.69 96 ASP A C 1
ATOM 750 O O . ASP A 1 96 ? -13.891 2.910 29.637 1.00 73.69 96 ASP A O 1
ATOM 754 N N . GLY A 1 97 ? -15.180 4.736 29.701 1.00 69.50 97 GLY A N 1
ATOM 755 C CA . GLY A 1 97 ? -14.809 5.177 28.350 1.00 69.50 97 GLY A CA 1
ATOM 756 C C . GLY A 1 97 ? -13.312 5.475 28.192 1.00 69.50 97 GLY A C 1
ATOM 757 O O . GLY A 1 97 ? -12.746 5.207 27.138 1.00 69.50 97 GLY A O 1
ATOM 758 N N . LYS A 1 98 ? -12.642 5.962 29.242 1.00 80.62 98 LYS A N 1
ATOM 759 C CA . LYS A 1 98 ? -11.204 6.260 29.199 1.00 80.62 98 LYS A CA 1
ATOM 760 C C . LYS A 1 98 ? -10.356 4.986 29.119 1.00 80.62 98 LYS A C 1
ATOM 762 O O . LYS A 1 98 ? -9.373 4.941 28.385 1.00 80.62 98 LYS A O 1
ATOM 767 N N . SER A 1 99 ? -10.754 3.940 29.832 1.00 86.88 99 SER A N 1
ATOM 768 C CA . SER A 1 99 ? -10.116 2.625 29.778 1.00 86.88 99 SER A CA 1
ATOM 769 C C . SER A 1 99 ? -10.324 1.977 28.410 1.00 86.88 99 SER A C 1
ATOM 771 O O . SER A 1 99 ? -9.379 1.439 27.843 1.00 86.88 99 SER A O 1
ATOM 773 N N . ALA A 1 100 ? -11.521 2.111 27.825 1.00 83.19 100 ALA A N 1
ATOM 774 C CA . ALA A 1 100 ? -11.783 1.664 26.457 1.00 83.19 100 ALA A CA 1
ATOM 775 C C . ALA A 1 100 ? -10.891 2.386 25.426 1.00 83.19 100 ALA A C 1
ATOM 777 O O . ALA A 1 100 ? -10.377 1.743 24.511 1.00 83.19 100 ALA A O 1
ATOM 778 N N . GLN A 1 101 ? -10.650 3.694 25.587 1.00 85.75 101 GLN A N 1
ATOM 779 C CA . GLN A 1 101 ? -9.696 4.423 24.743 1.00 85.75 101 GLN A CA 1
ATOM 780 C C . GLN A 1 101 ? -8.277 3.882 24.882 1.00 85.75 101 GLN A C 1
ATOM 782 O O . GLN A 1 101 ? -7.631 3.633 23.869 1.00 85.75 101 GLN A O 1
ATOM 787 N N . GLU A 1 102 ? -7.790 3.669 26.104 1.00 88.06 102 GLU A N 1
ATOM 788 C CA . GLU A 1 102 ? -6.440 3.136 26.308 1.00 88.06 102 GLU A CA 1
ATOM 789 C C . GLU A 1 102 ? -6.302 1.731 25.702 1.00 88.06 102 GLU A C 1
ATOM 791 O O . GLU A 1 102 ? -5.323 1.454 25.015 1.00 88.06 102 GLU A O 1
ATOM 796 N N . THR A 1 103 ? -7.317 0.875 25.842 1.00 84.62 103 THR A N 1
ATOM 797 C CA . THR A 1 103 ? -7.352 -0.444 25.194 1.00 84.62 103 THR A CA 1
ATOM 798 C C . THR A 1 103 ? -7.249 -0.327 23.669 1.00 84.62 103 THR A C 1
ATOM 800 O O . THR A 1 103 ? -6.396 -0.974 23.061 1.00 84.62 103 THR A O 1
ATOM 803 N N . LEU A 1 104 ? -8.058 0.529 23.029 1.00 84.00 104 LEU A N 1
ATOM 804 C CA . LEU A 1 104 ? -8.011 0.726 21.572 1.00 84.00 104 LEU A CA 1
ATOM 805 C C . LEU A 1 104 ? -6.701 1.378 21.097 1.00 84.00 104 LEU A C 1
ATOM 807 O O . LEU A 1 104 ? -6.186 1.019 20.038 1.00 84.00 104 LEU A O 1
ATOM 811 N N . LYS A 1 105 ? -6.131 2.292 21.888 1.00 85.62 105 LYS A N 1
ATOM 812 C CA . LYS A 1 105 ? -4.802 2.871 21.652 1.00 85.62 105 LYS A CA 1
ATOM 813 C C . LYS A 1 105 ? -3.728 1.786 21.645 1.00 85.62 105 LYS A C 1
ATOM 815 O O . LYS A 1 105 ? -2.925 1.741 20.719 1.00 85.62 105 LYS A O 1
ATOM 820 N N . GLN A 1 106 ? -3.731 0.888 22.631 1.00 84.94 106 GLN A N 1
ATOM 821 C CA . GLN A 1 106 ? -2.763 -0.211 22.692 1.00 84.94 106 GLN A CA 1
ATOM 822 C C . GLN A 1 106 ? -2.910 -1.180 21.516 1.00 84.94 106 GLN A C 1
ATOM 824 O O . GLN A 1 106 ? -1.900 -1.592 20.953 1.00 84.94 106 GLN A O 1
ATOM 829 N N . VAL A 1 107 ? -4.140 -1.476 21.072 1.00 81.38 107 VAL A N 1
ATOM 830 C CA . VAL A 1 107 ? -4.368 -2.246 19.834 1.00 81.38 107 VAL A CA 1
ATOM 831 C C . VAL A 1 107 ? -3.685 -1.571 18.641 1.00 81.38 107 VAL A C 1
ATOM 833 O O . VAL A 1 107 ? -2.958 -2.232 17.904 1.00 81.38 107 VAL A O 1
ATOM 836 N N . ALA A 1 108 ? -3.875 -0.261 18.455 1.00 79.19 108 ALA A N 1
ATOM 837 C CA . ALA A 1 108 ? -3.268 0.472 17.343 1.00 79.19 108 ALA A CA 1
ATOM 838 C C . ALA A 1 108 ? -1.729 0.487 17.417 1.00 79.19 108 ALA A C 1
ATOM 840 O O . ALA A 1 108 ? -1.056 0.291 16.405 1.00 79.19 108 ALA A O 1
ATOM 841 N N . LEU A 1 109 ? -1.167 0.680 18.614 1.00 80.88 109 LEU A N 1
ATOM 842 C CA . LEU A 1 109 ? 0.281 0.674 18.841 1.00 80.88 109 LEU A CA 1
ATOM 843 C C . LEU A 1 109 ? 0.907 -0.704 18.602 1.00 80.88 109 LEU A C 1
ATOM 845 O O . LEU A 1 109 ? 1.965 -0.798 17.982 1.00 80.88 109 LEU A O 1
ATOM 849 N N . ASP A 1 110 ? 0.260 -1.773 19.066 1.00 78.50 110 ASP A N 1
ATOM 850 C CA . ASP A 1 110 ? 0.743 -3.136 18.853 1.00 78.50 110 ASP A CA 1
ATOM 851 C C . ASP A 1 110 ? 0.613 -3.561 17.389 1.00 78.50 110 ASP A C 1
ATOM 853 O O . ASP A 1 110 ? 1.523 -4.197 16.865 1.00 78.50 110 ASP A O 1
ATOM 857 N N . ALA A 1 111 ? -0.464 -3.165 16.704 1.00 77.25 111 ALA A N 1
ATOM 858 C CA . ALA A 1 111 ? -0.610 -3.400 15.269 1.00 77.25 111 ALA A CA 1
ATOM 859 C C . ALA A 1 111 ? 0.511 -2.706 14.477 1.00 77.25 111 ALA A C 1
ATOM 861 O O . ALA A 1 111 ? 1.111 -3.308 13.588 1.00 77.25 111 ALA A O 1
ATOM 862 N N . ALA A 1 112 ? 0.887 -1.485 14.871 1.00 71.62 112 ALA A N 1
ATOM 863 C CA . ALA A 1 112 ? 2.020 -0.768 14.289 1.00 71.62 112 ALA A CA 1
ATOM 864 C C . ALA A 1 112 ? 3.381 -1.468 14.492 1.00 71.62 112 ALA A C 1
ATOM 866 O O . ALA A 1 112 ? 4.345 -1.195 13.769 1.00 71.62 112 ALA A O 1
ATOM 867 N N . ASN A 1 113 ? 3.474 -2.381 15.463 1.00 72.50 113 ASN A N 1
ATOM 868 C CA . ASN A 1 113 ? 4.661 -3.193 15.720 1.00 72.50 113 ASN A CA 1
ATOM 869 C C . ASN A 1 113 ? 4.693 -4.502 14.912 1.00 72.50 113 ASN A C 1
ATOM 871 O O . ASN A 1 113 ? 5.689 -5.224 14.980 1.00 72.50 113 ASN A O 1
ATOM 875 N N . ILE A 1 114 ? 3.682 -4.790 14.090 1.00 73.06 114 ILE A N 1
ATOM 876 C CA . ILE A 1 114 ? 3.688 -5.912 13.136 1.00 73.06 114 ILE A CA 1
ATOM 877 C C . ILE A 1 114 ? 4.380 -5.461 11.846 1.00 73.06 114 ILE A C 1
ATOM 879 O O . ILE A 1 114 ? 3.828 -5.515 10.759 1.00 73.06 114 ILE A O 1
ATOM 883 N N . TYR A 1 115 ? 5.584 -4.914 11.986 1.00 65.94 115 TYR A N 1
ATOM 884 C CA . TYR A 1 115 ? 6.299 -4.267 10.893 1.00 65.94 115 TYR A CA 1
ATOM 885 C C . TYR A 1 115 ? 6.973 -5.240 9.946 1.00 65.94 115 TYR A C 1
ATOM 887 O O . TYR A 1 115 ? 7.245 -6.386 10.307 1.00 65.94 115 TYR A O 1
ATOM 895 N N . TYR A 1 116 ? 7.302 -4.698 8.773 1.00 62.97 116 TYR A N 1
ATOM 896 C CA . TYR A 1 116 ? 8.142 -5.303 7.754 1.00 62.97 116 TYR A CA 1
ATOM 897 C C . TYR A 1 116 ? 9.228 -6.211 8.288 1.00 62.97 116 TYR A C 1
ATOM 899 O O . TYR A 1 116 ? 10.140 -5.772 8.990 1.00 62.97 116 TYR A O 1
ATOM 907 N N . GLU A 1 117 ? 9.143 -7.463 7.879 1.00 70.12 117 GLU A N 1
ATOM 908 C CA . GLU A 1 117 ? 10.076 -8.487 8.281 1.00 70.12 117 GLU A CA 1
ATOM 909 C C . GLU A 1 117 ? 10.266 -9.461 7.124 1.00 70.12 117 GLU A C 1
ATOM 911 O O . GLU A 1 117 ? 9.308 -10.063 6.635 1.00 70.12 117 GLU A O 1
ATOM 916 N N . ASP A 1 118 ? 11.513 -9.588 6.674 1.00 69.19 118 ASP A N 1
ATOM 917 C CA . ASP A 1 118 ? 11.886 -10.528 5.614 1.00 69.19 118 ASP A CA 1
ATOM 918 C C . ASP A 1 118 ? 11.780 -11.983 6.091 1.00 69.19 118 ASP A C 1
ATOM 920 O O . ASP A 1 118 ? 11.607 -12.904 5.288 1.00 69.19 118 ASP A O 1
ATOM 924 N N . ASP A 1 119 ? 11.890 -12.199 7.404 1.00 81.12 119 ASP A N 1
ATOM 925 C CA . ASP A 1 119 ? 11.729 -13.502 8.032 1.00 81.12 119 ASP A CA 1
ATOM 926 C C . ASP A 1 119 ? 10.244 -13.814 8.288 1.00 81.12 119 ASP A C 1
ATOM 928 O O . ASP A 1 119 ? 9.607 -13.276 9.199 1.00 81.12 119 ASP A O 1
ATOM 932 N N . ALA A 1 120 ? 9.711 -14.743 7.489 1.00 82.00 120 ALA A N 1
ATOM 933 C CA . ALA A 1 120 ? 8.327 -15.207 7.577 1.00 82.00 120 ALA A CA 1
ATOM 934 C C . ALA A 1 120 ? 7.960 -15.674 8.991 1.00 82.00 120 ALA A C 1
ATOM 936 O O . ALA A 1 120 ? 6.886 -15.345 9.487 1.00 82.00 120 ALA A O 1
ATOM 937 N N . ALA A 1 121 ? 8.861 -16.398 9.663 1.00 85.81 121 ALA A N 1
ATOM 938 C CA . ALA A 1 121 ? 8.590 -16.969 10.977 1.00 85.81 121 ALA A CA 1
ATOM 939 C C . ALA A 1 121 ? 8.525 -15.884 12.060 1.00 85.81 121 ALA A C 1
ATOM 941 O O . ALA A 1 121 ? 7.734 -15.977 13.001 1.00 85.81 121 ALA A O 1
ATOM 942 N N . VAL A 1 122 ? 9.335 -14.830 11.926 1.00 85.75 122 VAL A N 1
ATOM 943 C CA . VAL A 1 122 ? 9.286 -13.681 12.839 1.00 85.75 122 VAL A CA 1
ATOM 944 C C . VAL A 1 122 ? 7.999 -12.880 12.623 1.00 85.75 122 VAL A C 1
ATOM 946 O O . VAL A 1 122 ? 7.359 -12.498 13.607 1.00 85.75 122 VAL A O 1
ATOM 949 N N . LEU A 1 123 ? 7.584 -12.661 11.369 1.00 78.50 123 LEU A N 1
ATOM 950 C CA . LEU A 1 123 ? 6.321 -11.985 11.054 1.00 78.50 123 LEU A CA 1
ATOM 951 C C . LEU A 1 123 ? 5.111 -12.771 11.577 1.00 78.50 123 LEU A C 1
ATOM 953 O O . LEU A 1 123 ? 4.243 -12.203 12.241 1.00 78.50 123 LEU A O 1
ATOM 957 N N . GLU A 1 124 ? 5.095 -14.084 11.350 1.00 81.69 124 GLU A N 1
ATOM 958 C CA . GLU A 1 124 ? 4.060 -14.989 11.853 1.00 81.69 124 GLU A CA 1
ATOM 959 C C . GLU A 1 124 ? 3.989 -14.970 13.385 1.00 81.69 124 GLU A C 1
ATOM 961 O O . GLU A 1 124 ? 2.906 -14.890 13.970 1.00 81.69 124 GLU A O 1
ATOM 966 N N . GLY A 1 125 ? 5.147 -14.986 14.053 1.00 82.38 125 GLY A N 1
ATOM 967 C CA . GLY A 1 125 ? 5.242 -14.872 15.505 1.00 82.38 125 GLY A CA 1
ATOM 968 C C . GLY A 1 125 ? 4.596 -13.589 16.034 1.00 82.38 125 GLY A C 1
ATOM 969 O O . GLY A 1 125 ? 3.802 -13.651 16.973 1.00 82.38 125 GLY A O 1
ATOM 970 N N . ARG A 1 126 ? 4.865 -12.439 15.397 1.00 80.00 126 ARG A N 1
ATOM 971 C CA . ARG A 1 126 ? 4.268 -11.140 15.766 1.00 80.00 126 ARG A CA 1
ATOM 972 C C . ARG A 1 126 ? 2.758 -11.108 15.535 1.00 80.00 126 ARG A C 1
ATOM 974 O O . ARG A 1 126 ? 2.027 -10.622 16.395 1.00 80.00 126 ARG A O 1
ATOM 981 N N . LEU A 1 127 ? 2.282 -11.642 14.409 1.00 80.75 127 LEU A N 1
ATOM 982 C CA . LEU A 1 127 ? 0.848 -11.739 14.110 1.00 80.75 127 LEU A CA 1
ATOM 983 C C . LEU A 1 127 ? 0.116 -12.610 15.136 1.00 80.75 127 LEU A C 1
ATOM 985 O O . LEU A 1 127 ? -0.938 -12.224 15.643 1.00 80.75 127 LEU A O 1
ATOM 989 N N . ASN A 1 128 ? 0.699 -13.753 15.499 1.00 79.69 128 ASN A N 1
ATOM 990 C CA . ASN A 1 128 ? 0.146 -14.631 16.526 1.00 79.69 128 ASN A CA 1
ATOM 991 C C . ASN A 1 128 ? 0.180 -13.994 17.923 1.00 79.69 128 ASN A C 1
ATOM 993 O O . ASN A 1 128 ? -0.778 -14.140 18.683 1.00 79.69 128 ASN A O 1
ATOM 997 N N . GLU A 1 129 ? 1.241 -13.266 18.275 1.00 81.75 129 GLU A N 1
ATOM 998 C CA . GLU A 1 129 ? 1.306 -12.518 19.534 1.00 81.75 129 GLU A CA 1
ATOM 999 C C . GLU A 1 129 ? 0.217 -11.441 19.597 1.00 81.75 129 GLU A C 1
ATOM 1001 O O . GLU A 1 129 ? -0.531 -11.388 20.575 1.00 81.75 129 GLU A O 1
ATOM 1006 N N . PHE A 1 130 ? 0.064 -10.646 18.534 1.00 80.81 130 PHE A N 1
ATOM 1007 C CA . PHE A 1 130 ? -0.997 -9.648 18.421 1.00 80.81 130 PHE A CA 1
ATOM 1008 C C . PHE A 1 130 ? -2.383 -10.281 18.570 1.00 80.81 130 PHE A C 1
ATOM 1010 O O . PHE A 1 130 ? -3.188 -9.830 19.388 1.00 80.81 130 PHE A O 1
ATOM 1017 N N . LYS A 1 131 ? -2.636 -11.365 17.826 1.00 79.31 131 LYS A N 1
ATOM 1018 C CA . LYS A 1 131 ? -3.879 -12.136 17.892 1.00 79.31 131 LYS A CA 1
ATOM 1019 C C . LYS A 1 131 ? -4.187 -12.571 19.322 1.00 79.31 131 LYS A C 1
ATOM 1021 O O . LYS A 1 131 ? -5.274 -12.319 19.830 1.00 79.31 131 LYS A O 1
ATOM 1026 N N . ASN A 1 132 ? -3.226 -13.201 19.990 1.00 80.19 132 ASN A N 1
ATOM 1027 C CA . ASN A 1 132 ? -3.431 -13.734 21.333 1.00 80.19 132 ASN A CA 1
ATOM 1028 C C . ASN A 1 132 ? -3.608 -12.626 22.379 1.00 80.19 132 ASN A C 1
ATOM 1030 O O . ASN A 1 132 ? -4.422 -12.773 23.290 1.00 80.19 132 ASN A O 1
ATOM 1034 N N . LYS A 1 133 ? -2.876 -11.514 22.243 1.00 81.69 133 LYS A N 1
ATOM 1035 C CA . LYS A 1 133 ? -2.946 -10.368 23.158 1.00 81.69 133 LYS A CA 1
ATOM 1036 C C . LYS A 1 133 ? -4.287 -9.638 23.074 1.00 81.69 133 LYS A C 1
ATOM 1038 O O . LYS A 1 133 ? -4.809 -9.222 24.105 1.00 81.69 133 LYS A O 1
ATOM 1043 N N . HIS A 1 134 ? -4.849 -9.506 21.871 1.00 80.12 134 HIS A N 1
ATOM 1044 C CA . HIS A 1 134 ? -6.036 -8.680 21.611 1.00 80.12 134 HIS A CA 1
ATOM 1045 C C . HIS A 1 134 ? -7.318 -9.466 21.340 1.00 80.12 134 HIS A C 1
ATOM 1047 O O . HIS A 1 134 ? -8.343 -8.865 21.020 1.00 80.12 134 HIS A O 1
ATOM 1053 N N . LEU A 1 135 ? -7.303 -10.790 21.518 1.00 78.69 135 LEU A N 1
ATOM 1054 C CA . LEU A 1 135 ? -8.473 -11.640 21.299 1.00 78.69 135 LEU A CA 1
ATOM 1055 C C . LEU A 1 135 ? -9.693 -11.185 22.114 1.00 78.69 135 LEU A C 1
ATOM 1057 O O . LEU A 1 135 ? -10.784 -11.077 21.566 1.00 78.69 135 LEU A O 1
ATOM 1061 N N . SER A 1 136 ? -9.523 -10.873 23.401 1.00 78.19 136 SER A N 1
ATOM 1062 C CA . SER A 1 136 ? -10.631 -10.421 24.256 1.00 78.19 136 SER A CA 1
ATOM 1063 C C . SER A 1 136 ? -11.218 -9.087 23.789 1.00 78.19 136 SER A C 1
ATOM 1065 O O . SER A 1 136 ? -12.437 -8.921 23.773 1.00 78.19 136 SER A O 1
ATOM 1067 N N . THR A 1 137 ? -10.362 -8.154 23.370 1.00 83.00 137 THR A N 1
ATOM 1068 C CA . THR A 1 137 ? -10.761 -6.871 22.780 1.00 83.00 137 THR A CA 1
ATOM 1069 C C . THR A 1 137 ? -11.560 -7.087 21.499 1.00 83.00 137 THR A C 1
ATOM 1071 O O . THR A 1 137 ? -12.613 -6.483 21.303 1.00 83.00 137 THR A O 1
ATOM 1074 N N . PHE A 1 138 ? -11.089 -7.985 20.638 1.00 79.88 138 PHE A N 1
ATOM 1075 C CA . PHE A 1 138 ? -11.765 -8.331 19.397 1.00 79.88 138 PHE A CA 1
ATOM 1076 C C . PHE A 1 138 ? -13.131 -8.985 19.645 1.00 79.88 138 PHE A C 1
ATOM 1078 O O . PHE A 1 138 ? -14.135 -8.538 19.091 1.00 79.88 138 PHE A O 1
ATOM 1085 N N . GLU A 1 139 ? -13.205 -9.974 20.538 1.00 80.62 139 GLU A N 1
ATOM 1086 C CA . GLU A 1 139 ? -14.463 -10.624 20.925 1.00 80.62 139 GLU A CA 1
ATOM 1087 C C . GLU A 1 139 ? -15.454 -9.639 21.562 1.00 80.62 139 GLU A C 1
ATOM 1089 O O . GLU A 1 139 ? -16.665 -9.781 21.386 1.00 80.62 139 GLU A O 1
ATOM 1094 N N . ALA A 1 140 ? -14.969 -8.634 22.295 1.00 82.94 140 ALA A N 1
ATOM 1095 C CA . ALA A 1 140 ? -15.816 -7.592 22.866 1.00 82.94 140 ALA A CA 1
ATOM 1096 C C . ALA A 1 140 ? -16.473 -6.718 21.786 1.00 82.94 140 ALA A C 1
ATOM 1098 O O . ALA A 1 140 ? -17.632 -6.338 21.941 1.00 82.94 140 ALA A O 1
ATOM 1099 N N . LEU A 1 141 ? -15.744 -6.417 20.708 1.00 81.19 141 LEU A N 1
ATOM 1100 C CA . LEU A 1 141 ? -16.203 -5.562 19.611 1.00 81.19 141 LEU A CA 1
ATOM 1101 C C . LEU A 1 141 ? -17.068 -6.312 18.591 1.00 81.19 141 LEU A C 1
ATOM 1103 O O . LEU A 1 141 ? -18.061 -5.777 18.111 1.00 81.19 141 LEU A O 1
ATOM 1107 N N . ILE A 1 142 ? -16.678 -7.534 18.230 1.00 76.06 142 ILE A N 1
ATOM 1108 C CA . ILE A 1 142 ? -17.214 -8.255 17.064 1.00 76.06 142 ILE A CA 1
ATOM 1109 C C . ILE A 1 142 ? -18.029 -9.497 17.482 1.00 76.06 142 ILE A C 1
ATOM 1111 O O . ILE A 1 142 ? -18.822 -10.047 16.707 1.00 76.06 142 ILE A O 1
ATOM 1115 N N . GLY A 1 143 ? -17.906 -9.925 18.738 1.00 76.50 143 GLY A N 1
ATOM 1116 C CA . GLY A 1 143 ? -18.485 -11.170 19.236 1.00 76.50 143 GLY A CA 1
ATOM 1117 C C . GLY A 1 143 ? -17.621 -12.388 18.905 1.00 76.50 143 GLY A C 1
ATOM 1118 O O . GLY A 1 143 ? -16.572 -12.280 18.283 1.00 76.50 143 GLY A O 1
ATOM 1119 N N . LYS A 1 144 ? -18.073 -13.566 19.342 1.00 81.06 144 LYS A N 1
ATOM 1120 C CA . LYS A 1 144 ? -17.311 -14.824 19.233 1.00 81.06 144 LYS A CA 1
ATOM 1121 C C . LYS A 1 144 ? -17.550 -15.598 17.940 1.00 81.06 144 LYS A C 1
ATOM 1123 O O . LYS A 1 144 ? -16.772 -16.485 17.616 1.00 81.06 144 LYS A O 1
ATOM 1128 N N . ASP A 1 145 ? -18.620 -15.267 17.223 1.00 77.69 145 ASP A N 1
ATOM 1129 C CA . ASP A 1 145 ? -19.021 -15.986 16.005 1.00 77.69 145 ASP A CA 1
ATOM 1130 C C . ASP A 1 145 ? -18.188 -15.601 14.778 1.00 77.69 145 ASP A C 1
ATOM 1132 O O . ASP A 1 145 ? -18.345 -16.203 13.726 1.00 77.69 145 ASP A O 1
ATOM 1136 N N . PHE A 1 146 ? -17.355 -14.566 14.897 1.00 74.56 146 PHE A N 1
ATOM 1137 C CA . PHE A 1 146 ? -16.397 -14.163 13.879 1.00 74.56 146 PHE A CA 1
ATOM 1138 C C . PHE A 1 146 ? -15.040 -14.084 14.568 1.00 74.56 146 PHE A C 1
ATOM 1140 O O . PHE A 1 146 ? -14.899 -13.356 15.548 1.00 74.56 146 PHE A O 1
ATOM 1147 N N . THR A 1 147 ? -14.083 -14.886 14.118 1.00 78.06 147 THR A N 1
ATOM 1148 C CA . THR A 1 147 ? -12.788 -15.097 14.767 1.00 78.06 147 THR A CA 1
ATOM 1149 C C . THR A 1 147 ? -11.700 -14.193 14.185 1.00 78.06 147 THR A C 1
ATOM 1151 O O . THR A 1 147 ? -11.866 -13.560 13.145 1.00 78.06 147 THR A O 1
ATOM 1154 N N . MET A 1 148 ? -10.538 -14.125 14.842 1.00 73.31 148 MET A N 1
ATOM 1155 C CA . MET A 1 148 ? -9.385 -13.413 14.274 1.00 73.31 148 MET A CA 1
ATOM 1156 C C . MET A 1 148 ? -8.783 -14.116 13.046 1.00 73.31 148 MET A C 1
ATOM 1158 O O . MET A 1 148 ? -8.045 -13.478 12.304 1.00 73.31 148 MET A O 1
ATOM 1162 N N . ASN A 1 149 ? -9.086 -15.399 12.818 1.00 74.06 149 ASN A N 1
ATOM 1163 C CA . ASN A 1 149 ? -8.739 -16.056 11.558 1.00 74.06 149 ASN A CA 1
ATOM 1164 C C . ASN A 1 149 ? -9.697 -15.617 10.448 1.00 74.06 149 ASN A C 1
ATOM 1166 O O . ASN A 1 149 ? -9.234 -15.261 9.375 1.00 74.06 149 ASN A O 1
ATOM 1170 N N . ASP A 1 150 ? -10.995 -15.520 10.741 1.00 76.69 150 ASP A N 1
ATOM 1171 C CA . ASP A 1 150 ? -11.994 -15.000 9.797 1.00 76.69 150 ASP A CA 1
ATOM 1172 C C . ASP A 1 150 ? -11.667 -13.544 9.420 1.00 76.69 150 ASP A C 1
ATOM 1174 O O . ASP A 1 150 ? -11.850 -13.120 8.282 1.00 76.69 150 ASP A O 1
ATOM 1178 N N . LEU A 1 151 ? -11.115 -12.773 10.367 1.00 75.81 151 LEU A N 1
ATOM 1179 C CA . LEU A 1 151 ? -10.556 -11.448 10.100 1.00 75.81 151 LEU A CA 1
ATOM 1180 C C . LEU A 1 151 ? -9.378 -11.501 9.114 1.00 75.81 151 LEU A C 1
ATOM 1182 O O . LEU A 1 151 ? -9.314 -10.661 8.218 1.00 75.81 151 LEU A O 1
ATOM 118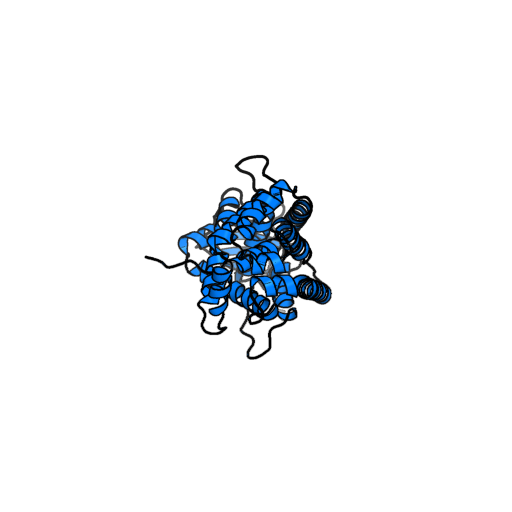6 N N . ALA A 1 152 ? -8.446 -12.443 9.280 1.00 74.69 152 ALA A N 1
ATOM 1187 C CA . ALA A 1 152 ? -7.311 -12.610 8.372 1.00 74.69 152 ALA A CA 1
ATOM 1188 C C . ALA A 1 152 ? -7.780 -13.017 6.967 1.00 74.69 152 ALA A C 1
ATOM 1190 O O . ALA A 1 152 ? -7.394 -12.383 5.988 1.00 74.69 152 ALA A O 1
ATOM 1191 N N . GLU A 1 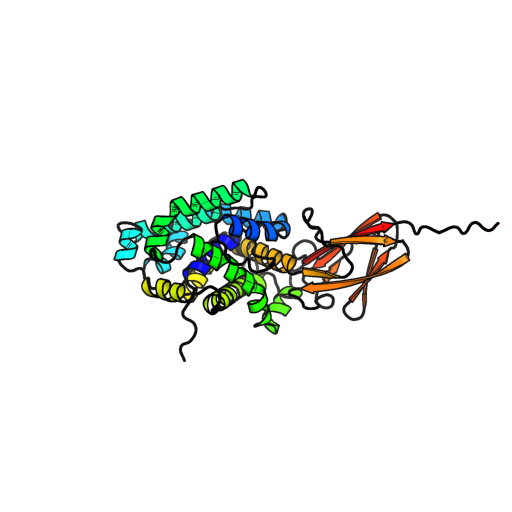153 ? -8.691 -13.985 6.870 1.00 78.19 153 GLU A N 1
ATOM 1192 C CA . GLU A 1 153 ? -9.310 -14.402 5.610 1.00 78.19 153 GLU A CA 1
ATOM 1193 C C . GLU A 1 153 ? -10.025 -13.234 4.923 1.00 78.19 153 GLU A C 1
ATOM 1195 O O . GLU A 1 153 ? -9.860 -12.989 3.727 1.00 78.19 153 GLU A O 1
ATOM 1200 N N . PHE A 1 154 ? -10.769 -12.441 5.691 1.00 77.62 154 PHE A N 1
ATOM 1201 C CA . PHE A 1 154 ? -11.437 -11.263 5.169 1.00 77.62 154 PHE A CA 1
ATOM 1202 C C . PHE A 1 154 ? -10.457 -10.203 4.642 1.00 77.62 154 PHE A C 1
ATOM 1204 O O . PHE A 1 154 ? -10.727 -9.586 3.610 1.00 77.62 154 PHE A O 1
ATOM 1211 N N . LEU A 1 155 ? -9.323 -9.979 5.318 1.00 76.62 155 LEU A N 1
ATOM 1212 C CA . LEU A 1 155 ? -8.274 -9.064 4.848 1.00 76.62 155 LEU A CA 1
ATOM 1213 C C . LEU A 1 155 ? -7.706 -9.518 3.497 1.00 76.62 155 LEU A C 1
ATOM 1215 O O . LEU A 1 155 ? -7.570 -8.700 2.584 1.00 76.62 155 LEU A O 1
ATOM 1219 N N . ILE A 1 156 ? -7.439 -10.817 3.355 1.00 77.06 156 ILE A N 1
ATOM 1220 C CA . ILE A 1 156 ? -6.964 -11.436 2.110 1.00 77.06 156 ILE A CA 1
ATOM 1221 C C . ILE A 1 156 ? -8.019 -11.282 1.007 1.00 77.06 156 ILE A C 1
ATOM 1223 O O . ILE A 1 156 ? -7.726 -10.813 -0.098 1.00 77.06 156 ILE A O 1
ATOM 1227 N N . ALA A 1 157 ? -9.284 -11.576 1.317 1.00 80.19 157 ALA A N 1
ATOM 1228 C CA . ALA A 1 157 ? -10.388 -11.410 0.382 1.00 80.19 157 ALA A CA 1
ATOM 1229 C C . ALA A 1 157 ? -10.532 -9.948 -0.069 1.00 80.19 157 ALA A C 1
ATOM 1231 O O . ALA A 1 157 ? -10.619 -9.685 -1.268 1.00 80.19 157 ALA A O 1
ATOM 1232 N N . ALA A 1 158 ? -10.484 -8.984 0.852 1.00 78.56 158 ALA A N 1
ATOM 1233 C CA . ALA A 1 158 ? -10.529 -7.559 0.534 1.00 78.56 158 ALA A CA 1
ATOM 1234 C C . ALA A 1 158 ? -9.361 -7.119 -0.360 1.00 78.56 158 ALA A C 1
ATOM 1236 O O . ALA A 1 158 ? -9.590 -6.438 -1.364 1.00 78.56 158 ALA A O 1
ATOM 1237 N N . ARG A 1 159 ? -8.130 -7.553 -0.055 1.00 75.56 159 ARG A N 1
ATOM 1238 C CA . ARG A 1 159 ? -6.945 -7.321 -0.899 1.00 75.56 159 ARG A CA 1
ATOM 1239 C C . ARG A 1 159 ? -7.178 -7.838 -2.317 1.00 75.56 159 ARG A C 1
ATOM 1241 O O . ARG A 1 159 ? -6.968 -7.092 -3.273 1.00 75.56 159 ARG A O 1
ATOM 1248 N N . SER A 1 160 ? -7.689 -9.063 -2.468 1.00 78.88 160 SER A N 1
ATOM 1249 C CA . SER A 1 160 ? -7.960 -9.664 -3.785 1.00 78.88 160 SER A CA 1
ATOM 1250 C C . SER A 1 160 ? -8.929 -8.832 -4.644 1.00 78.88 160 SER A C 1
ATOM 1252 O O . SER A 1 160 ? -8.889 -8.880 -5.878 1.00 78.88 160 SER A O 1
ATOM 1254 N N . LYS A 1 161 ? -9.780 -8.011 -4.010 1.00 84.06 161 LYS A N 1
ATOM 1255 C CA . LYS A 1 161 ? -10.725 -7.123 -4.695 1.00 84.06 161 LYS A CA 1
ATOM 1256 C C . LYS A 1 161 ? -10.149 -5.754 -5.056 1.00 84.06 161 LYS A C 1
ATOM 1258 O O . LYS A 1 161 ? -10.802 -5.063 -5.834 1.00 84.06 161 LYS A O 1
ATOM 1263 N N . LEU A 1 162 ? -8.956 -5.354 -4.595 1.00 80.12 162 LEU A N 1
ATOM 1264 C CA . LEU A 1 162 ? -8.375 -4.026 -4.884 1.00 80.12 162 LEU A CA 1
ATOM 1265 C C . LEU A 1 162 ? -8.297 -3.735 -6.383 1.00 80.12 162 LEU A C 1
ATOM 1267 O O . LEU A 1 162 ? -8.754 -2.690 -6.845 1.00 80.12 162 LEU A O 1
ATOM 1271 N N . ARG A 1 163 ? -7.808 -4.699 -7.167 1.00 83.00 163 ARG A N 1
ATOM 1272 C CA . ARG A 1 163 ? -7.741 -4.569 -8.626 1.00 83.00 163 ARG A CA 1
ATOM 1273 C C . ARG A 1 163 ? -9.124 -4.397 -9.260 1.00 83.00 163 ARG A C 1
ATOM 1275 O O . ARG A 1 163 ? -9.297 -3.567 -10.150 1.00 83.00 163 ARG A O 1
ATOM 1282 N N . SER A 1 164 ? -10.115 -5.153 -8.790 1.00 84.94 164 SER A N 1
ATOM 1283 C CA . SER A 1 164 ? -11.500 -5.056 -9.274 1.00 84.94 164 SER A CA 1
ATOM 1284 C C . SER A 1 164 ? -12.149 -3.727 -8.876 1.00 84.94 164 SER A C 1
ATOM 1286 O O . SER A 1 164 ? -12.852 -3.112 -9.679 1.00 84.94 164 SER A O 1
ATOM 1288 N N . ALA A 1 165 ? -11.863 -3.241 -7.668 1.00 84.12 165 ALA A N 1
ATOM 1289 C CA . ALA A 1 165 ? -12.298 -1.937 -7.194 1.00 84.12 165 ALA A CA 1
ATOM 1290 C C . ALA A 1 165 ? -11.708 -0.819 -8.062 1.00 84.12 165 ALA A C 1
ATOM 1292 O O . ALA A 1 165 ? -12.465 0.020 -8.552 1.00 84.12 165 ALA A O 1
ATOM 1293 N N . ALA A 1 166 ? -10.409 -0.876 -8.360 1.00 83.50 166 ALA A N 1
ATOM 1294 C CA . ALA A 1 166 ? -9.728 0.099 -9.209 1.00 83.50 166 ALA A CA 1
ATOM 1295 C C . ALA A 1 166 ? -10.300 0.095 -10.632 1.00 83.50 166 ALA A C 1
ATOM 1297 O O . ALA A 1 166 ? -10.626 1.141 -11.187 1.00 83.50 166 ALA A O 1
ATOM 1298 N N . ALA A 1 167 ? -10.528 -1.095 -11.196 1.00 82.81 167 ALA A N 1
ATOM 1299 C CA . ALA A 1 167 ? -11.126 -1.250 -12.519 1.00 82.81 167 ALA A CA 1
ATOM 1300 C C . ALA A 1 167 ? -12.566 -0.709 -12.615 1.00 82.81 167 ALA A C 1
ATOM 1302 O O . ALA A 1 167 ? -13.027 -0.403 -13.713 1.00 82.81 167 ALA A O 1
ATOM 1303 N N . SER A 1 168 ? -13.282 -0.594 -11.491 1.00 83.38 168 SER A N 1
ATOM 1304 C CA . SER A 1 168 ? -14.666 -0.103 -11.447 1.00 83.38 168 SER A CA 1
ATOM 1305 C C . SER A 1 168 ? -14.806 1.420 -11.290 1.00 83.38 168 SER A C 1
ATOM 1307 O O . SER A 1 168 ? -15.902 1.937 -11.483 1.00 83.38 168 SER A O 1
ATOM 1309 N N . GLU A 1 169 ? -13.730 2.131 -10.942 1.00 78.88 169 GLU A N 1
ATOM 1310 C CA . GLU A 1 169 ? -13.619 3.607 -10.893 1.00 78.88 169 GLU A CA 1
ATOM 1311 C C . GLU A 1 169 ? -12.641 4.079 -11.986 1.00 78.88 169 GLU A C 1
ATOM 1313 O O . GLU A 1 169 ? -11.769 4.914 -11.759 1.00 78.88 169 GLU A O 1
ATOM 1318 N N . TYR A 1 170 ? -12.726 3.438 -13.154 1.00 65.94 170 TYR A N 1
ATOM 1319 C CA . TYR A 1 170 ? -11.610 3.332 -14.089 1.00 65.94 170 TYR A CA 1
ATOM 1320 C C . TYR A 1 170 ? -10.958 4.663 -14.474 1.00 65.94 170 TYR A C 1
ATOM 1322 O O . TYR A 1 170 ? -9.745 4.767 -14.350 1.00 65.94 170 TYR A O 1
ATOM 1330 N N . GLU A 1 171 ? -11.735 5.643 -14.940 1.00 73.94 171 GLU A N 1
ATOM 1331 C CA . GLU A 1 171 ? -11.183 6.923 -15.413 1.00 73.94 171 GLU A CA 1
ATOM 1332 C C . GLU A 1 171 ? -10.438 7.629 -14.272 1.00 73.94 171 GLU A C 1
ATOM 1334 O O . GLU A 1 171 ? -9.265 7.949 -14.394 1.00 73.94 171 GLU A O 1
ATOM 1339 N N . THR A 1 172 ? -11.058 7.723 -13.097 1.00 79.19 172 THR A N 1
ATOM 1340 C CA . THR A 1 172 ? -10.476 8.413 -11.942 1.00 79.19 172 THR A CA 1
ATOM 1341 C C . THR A 1 172 ? -9.233 7.716 -11.381 1.00 79.19 172 THR A C 1
ATOM 1343 O O . THR A 1 172 ? -8.251 8.376 -11.057 1.00 79.19 172 THR A O 1
ATOM 1346 N N . ILE A 1 173 ? -9.260 6.386 -11.227 1.00 83.50 173 ILE A N 1
ATOM 1347 C CA . ILE A 1 173 ? -8.169 5.646 -10.567 1.00 83.50 173 ILE A CA 1
ATOM 1348 C C . ILE A 1 173 ? -7.009 5.377 -11.517 1.00 83.50 173 ILE A C 1
ATOM 1350 O O . ILE A 1 173 ? -5.855 5.404 -11.094 1.00 83.50 173 ILE A O 1
ATOM 1354 N N . TYR A 1 174 ? -7.286 5.088 -12.786 1.00 84.12 174 TYR A N 1
ATOM 1355 C CA . TYR A 1 174 ? -6.222 4.782 -13.730 1.00 84.12 174 TYR A CA 1
ATOM 1356 C C . TYR A 1 174 ? -5.378 6.018 -14.036 1.00 84.12 174 TYR A C 1
ATOM 1358 O O . TYR A 1 174 ? -4.155 5.930 -13.939 1.00 84.12 174 TYR A O 1
ATOM 1366 N N . ASP A 1 175 ? -6.021 7.159 -14.296 1.00 86.62 175 ASP A N 1
ATOM 1367 C CA . ASP A 1 175 ? -5.336 8.435 -14.521 1.00 86.62 175 ASP A CA 1
ATOM 1368 C C . ASP A 1 175 ? -4.518 8.814 -13.276 1.00 86.62 175 ASP A C 1
ATOM 1370 O O . ASP A 1 175 ? -3.339 9.149 -13.363 1.00 86.62 175 ASP A O 1
ATOM 1374 N N . LEU A 1 176 ? -5.075 8.603 -12.079 1.00 88.38 176 LEU A N 1
ATOM 1375 C CA . LEU A 1 176 ? -4.357 8.823 -10.826 1.00 88.38 176 LEU A CA 1
ATOM 1376 C C . LEU A 1 176 ? -3.080 7.970 -10.683 1.00 88.38 176 LEU A C 1
ATOM 1378 O O . LEU A 1 176 ? -2.065 8.440 -10.165 1.00 88.38 176 LEU A O 1
ATOM 1382 N N . ILE A 1 177 ? -3.123 6.711 -11.122 1.00 86.69 177 ILE A N 1
ATOM 1383 C CA . ILE A 1 177 ? -1.995 5.777 -11.026 1.00 86.69 177 ILE A CA 1
ATOM 1384 C C . ILE A 1 177 ? -0.885 6.114 -12.031 1.00 86.69 177 ILE A C 1
ATOM 1386 O O . ILE A 1 177 ? 0.283 5.887 -11.716 1.00 86.69 177 ILE A O 1
ATOM 1390 N N . VAL A 1 178 ? -1.220 6.625 -13.221 1.00 88.88 178 VAL A N 1
ATOM 1391 C CA . VAL A 1 178 ? -0.232 6.899 -14.283 1.00 88.88 178 VAL A CA 1
ATOM 1392 C C . VAL A 1 178 ? 0.284 8.341 -14.274 1.00 88.88 178 VAL A C 1
ATOM 1394 O O . VAL A 1 178 ? 1.483 8.539 -14.460 1.00 88.88 178 VAL A O 1
ATOM 1397 N N . GLU A 1 179 ? -0.579 9.320 -13.990 1.00 88.69 179 GLU A N 1
ATOM 1398 C CA . GLU A 1 179 ? -0.296 10.763 -14.099 1.00 88.69 179 GLU A CA 1
ATOM 1399 C C . GLU A 1 179 ? -0.821 11.600 -12.911 1.00 88.69 179 GLU A C 1
ATOM 1401 O O . GLU A 1 179 ? -0.707 12.824 -12.894 1.00 88.69 179 GLU A O 1
ATOM 1406 N N . GLY A 1 180 ? -1.393 10.976 -11.878 1.00 90.12 180 GLY A N 1
ATOM 1407 C CA . GLY A 1 180 ? -1.889 11.687 -10.698 1.00 90.12 180 GLY A CA 1
ATOM 1408 C C . GLY A 1 180 ? -0.790 12.161 -9.746 1.00 90.12 180 GLY A C 1
ATOM 1409 O O . GLY A 1 180 ? 0.217 11.480 -9.544 1.00 90.12 180 GLY A O 1
ATOM 1410 N N . SER A 1 181 ? -1.021 13.289 -9.067 1.00 91.81 181 SER A N 1
ATOM 1411 C CA . SER A 1 181 ? -0.106 13.785 -8.032 1.00 91.81 181 SER A CA 1
ATOM 1412 C C . SER A 1 181 ? -0.035 12.850 -6.818 1.00 91.81 181 SER A C 1
ATOM 1414 O O . SER A 1 181 ? -0.948 12.068 -6.532 1.00 91.81 181 SER A O 1
ATOM 1416 N N . ASN A 1 182 ? 1.056 12.953 -6.055 1.00 91.19 182 ASN A N 1
ATOM 1417 C CA . ASN A 1 182 ? 1.229 12.233 -4.788 1.00 91.19 182 ASN A CA 1
ATOM 1418 C C . ASN A 1 182 ? 0.084 12.503 -3.793 1.00 91.19 182 ASN A C 1
ATOM 1420 O O . ASN A 1 182 ? -0.442 11.573 -3.182 1.00 91.19 182 ASN A O 1
ATOM 1424 N N . LYS A 1 183 ? -0.355 13.761 -3.676 1.00 89.81 183 LYS A N 1
ATOM 1425 C CA . LYS A 1 183 ? -1.451 14.164 -2.782 1.00 89.81 183 LYS A CA 1
ATOM 1426 C C . LYS A 1 183 ? -2.786 13.540 -3.181 1.00 89.81 183 LYS A C 1
ATOM 1428 O O . LYS A 1 183 ? -3.457 12.952 -2.336 1.00 89.81 183 LYS A O 1
ATOM 1433 N N . ALA A 1 184 ? -3.127 13.585 -4.468 1.00 89.88 184 ALA A N 1
ATOM 1434 C CA . ALA A 1 184 ? -4.350 12.965 -4.969 1.00 89.88 184 ALA A CA 1
ATOM 1435 C C . ALA A 1 184 ? -4.348 11.438 -4.756 1.00 89.88 184 ALA A C 1
ATOM 1437 O O . ALA A 1 184 ? -5.395 10.846 -4.479 1.00 89.88 184 ALA A O 1
ATOM 1438 N N . MET A 1 185 ? -3.171 10.800 -4.830 1.00 86.56 185 MET A N 1
ATOM 1439 C CA . MET A 1 185 ? -3.025 9.361 -4.600 1.00 86.56 185 MET A CA 1
ATOM 1440 C C . MET A 1 185 ? -3.376 8.987 -3.158 1.00 86.56 185 MET A C 1
ATOM 1442 O O . MET A 1 185 ? -4.173 8.074 -2.938 1.00 86.56 185 MET A O 1
ATOM 1446 N N . VAL A 1 186 ? -2.842 9.737 -2.192 1.00 84.31 186 VAL A N 1
ATOM 1447 C CA . VAL A 1 186 ? -3.122 9.550 -0.761 1.00 84.31 186 VAL A CA 1
ATOM 1448 C C . VAL A 1 186 ? -4.591 9.806 -0.434 1.00 84.31 186 VAL A C 1
ATOM 1450 O O . VAL A 1 186 ? -5.195 9.040 0.304 1.00 84.31 186 VAL A O 1
ATOM 1453 N N . GLU A 1 187 ? -5.206 10.839 -1.009 1.00 83.06 187 GLU A N 1
ATOM 1454 C CA . GLU A 1 187 ? -6.615 11.159 -0.736 1.00 83.06 187 GLU A CA 1
ATOM 1455 C C . GLU A 1 187 ? -7.591 10.109 -1.295 1.00 83.06 187 GLU A C 1
ATOM 1457 O O . GLU A 1 187 ? -8.674 9.906 -0.743 1.00 83.06 187 GLU A O 1
ATOM 1462 N N . THR A 1 188 ? -7.212 9.421 -2.374 1.00 82.81 188 THR A N 1
ATOM 1463 C CA . THR A 1 188 ? -8.098 8.479 -3.073 1.00 82.81 188 THR A CA 1
ATOM 1464 C C . THR A 1 188 ? -7.944 7.036 -2.587 1.00 82.81 188 THR A C 1
ATOM 1466 O O . THR A 1 188 ? -8.914 6.272 -2.595 1.00 82.81 188 THR A O 1
ATOM 1469 N N . MET A 1 189 ? -6.745 6.636 -2.152 1.00 78.62 189 MET A N 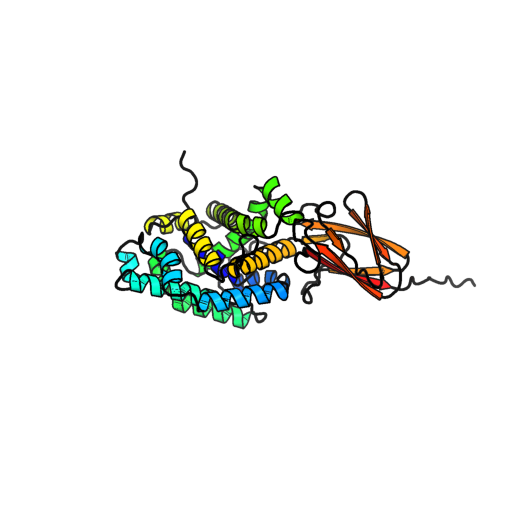1
ATOM 1470 C CA . MET A 1 189 ? -6.455 5.248 -1.774 1.00 78.62 189 MET A CA 1
ATOM 1471 C C . MET A 1 189 ? -7.357 4.706 -0.642 1.00 78.62 189 MET A C 1
ATOM 1473 O O . MET A 1 189 ? -7.865 3.590 -0.794 1.00 78.62 189 MET A O 1
ATOM 1477 N N . PRO A 1 190 ? -7.675 5.462 0.432 1.00 76.06 190 PRO A N 1
ATOM 1478 C CA . PRO A 1 190 ? -8.609 5.012 1.469 1.00 76.06 190 PRO A CA 1
ATOM 1479 C C . PRO A 1 190 ? -10.002 4.655 0.932 1.00 76.06 190 PRO A C 1
ATOM 1481 O O . PRO A 1 190 ? -10.610 3.660 1.338 1.00 76.06 190 PRO A O 1
ATOM 1484 N N . GLU A 1 191 ? -10.516 5.433 -0.025 1.00 77.94 191 GLU A N 1
ATOM 1485 C CA . GLU A 1 191 ? -11.815 5.169 -0.650 1.00 77.94 191 GLU A CA 1
ATOM 1486 C C . GLU A 1 191 ? -11.760 3.951 -1.586 1.00 77.94 191 GLU A C 1
ATOM 1488 O O . GLU A 1 191 ? -12.720 3.175 -1.651 1.00 77.94 191 GLU A O 1
ATOM 1493 N N . LEU A 1 192 ? -10.621 3.716 -2.246 1.00 80.56 192 LEU A N 1
ATOM 1494 C CA . LEU A 1 192 ? -10.394 2.504 -3.031 1.00 80.56 192 LEU A CA 1
ATOM 1495 C C . LEU A 1 192 ? -10.373 1.247 -2.145 1.00 80.56 192 LEU A C 1
ATOM 1497 O O . LEU A 1 192 ? -11.056 0.268 -2.457 1.00 80.56 192 LEU A O 1
ATOM 1501 N N . VAL A 1 193 ? -9.654 1.288 -1.017 1.00 78.44 193 VAL A N 1
ATOM 1502 C CA . VAL A 1 193 ? -9.613 0.197 -0.026 1.00 78.44 193 VAL A CA 1
ATOM 1503 C C . VAL A 1 193 ? -11.015 -0.090 0.501 1.00 78.44 193 VAL A C 1
ATOM 1505 O O . VAL A 1 193 ? -11.475 -1.231 0.468 1.00 78.44 193 VAL A O 1
ATOM 1508 N N . LYS A 1 194 ? -11.753 0.947 0.903 1.00 78.19 194 LYS A N 1
ATOM 1509 C CA . LYS A 1 194 ? -13.159 0.835 1.315 1.00 78.19 194 LYS A CA 1
ATOM 1510 C C . LYS A 1 194 ? -14.021 0.161 0.244 1.00 78.19 194 LYS A C 1
ATOM 1512 O O . LYS A 1 194 ? -14.858 -0.677 0.570 1.00 78.19 194 LYS A O 1
ATOM 1517 N N . LYS A 1 195 ? -13.829 0.476 -1.039 1.00 80.50 195 LYS A N 1
ATOM 1518 C CA . LYS A 1 195 ? -14.576 -0.171 -2.128 1.00 80.50 195 LYS A CA 1
ATOM 1519 C C . LYS A 1 195 ? -14.214 -1.650 -2.282 1.00 80.50 195 LYS A C 1
ATOM 1521 O O . LYS A 1 195 ? -15.114 -2.477 -2.419 1.00 80.50 195 LYS A O 1
ATOM 1526 N N . ALA A 1 196 ? -12.930 -1.991 -2.224 1.00 80.81 196 ALA A N 1
ATOM 1527 C CA . ALA A 1 196 ? -12.454 -3.371 -2.317 1.00 80.81 196 ALA A CA 1
ATOM 1528 C C . ALA A 1 196 ? -12.994 -4.244 -1.180 1.00 80.81 196 ALA A C 1
ATOM 1530 O O . ALA A 1 196 ? -13.538 -5.323 -1.406 1.00 80.81 196 ALA A O 1
ATOM 1531 N N . VAL A 1 197 ? -12.950 -3.720 0.040 1.00 77.62 197 VAL A N 1
ATOM 1532 C CA . VAL A 1 197 ? -13.518 -4.378 1.211 1.00 77.62 197 VAL A CA 1
ATOM 1533 C C . VAL A 1 197 ? -15.047 -4.576 1.032 1.00 77.62 197 VAL A C 1
ATOM 1535 O O . VAL A 1 197 ? -15.592 -5.588 1.464 1.00 77.62 197 VAL A O 1
ATOM 1538 N N . GLN A 1 198 ? -15.764 -3.661 0.355 1.00 77.88 198 GLN A N 1
ATOM 1539 C CA . GLN A 1 198 ? -17.221 -3.765 0.162 1.00 77.88 198 GLN A CA 1
ATOM 1540 C C . GLN A 1 198 ? -17.536 -4.857 -0.848 1.00 77.88 198 GLN A C 1
ATOM 1542 O O . GLN A 1 198 ? -18.449 -5.647 -0.631 1.00 77.88 198 GLN A O 1
ATOM 1547 N N . MET A 1 199 ? -16.725 -4.950 -1.900 1.00 82.50 199 MET A N 1
ATOM 1548 C CA . MET A 1 199 ? -16.789 -6.055 -2.847 1.00 82.50 199 MET A CA 1
ATOM 1549 C C . MET A 1 199 ? -16.514 -7.405 -2.182 1.00 82.50 199 MET A C 1
ATOM 1551 O O . MET A 1 199 ? -17.136 -8.379 -2.577 1.00 82.50 199 MET A O 1
ATOM 1555 N N . ALA A 1 200 ? -15.622 -7.477 -1.188 1.00 80.38 200 ALA A N 1
ATOM 1556 C CA . ALA A 1 200 ? -15.373 -8.715 -0.449 1.00 80.38 200 ALA A CA 1
ATOM 1557 C C . ALA A 1 200 ? -16.547 -9.101 0.464 1.00 80.38 200 ALA A C 1
ATOM 1559 O O . ALA A 1 200 ? -16.880 -10.276 0.545 1.00 80.38 200 ALA A O 1
ATOM 1560 N N . ILE A 1 201 ? -17.218 -8.134 1.106 1.00 76.69 201 ILE A N 1
ATOM 1561 C CA . ILE A 1 201 ? -18.445 -8.411 1.881 1.00 76.69 201 ILE A CA 1
ATOM 1562 C C . ILE A 1 201 ? -19.589 -8.886 0.985 1.00 76.69 201 ILE A C 1
ATOM 1564 O O . ILE A 1 201 ? -20.356 -9.759 1.382 1.00 76.69 201 ILE A O 1
ATOM 1568 N N . ASP A 1 202 ? -19.735 -8.271 -0.187 1.00 81.19 202 ASP A N 1
ATOM 1569 C CA . ASP A 1 202 ? -20.812 -8.593 -1.125 1.00 81.19 202 ASP A CA 1
ATOM 1570 C C . ASP A 1 202 ? -20.530 -9.875 -1.930 1.00 81.19 202 ASP A C 1
ATOM 1572 O O . ASP A 1 202 ? -21.398 -10.330 -2.680 1.00 81.19 202 ASP A O 1
ATOM 1576 N N . ASP A 1 203 ? -19.333 -10.453 -1.786 1.00 79.06 203 ASP A N 1
ATOM 1577 C CA . ASP A 1 203 ? -18.976 -11.719 -2.404 1.00 79.06 203 ASP A CA 1
ATOM 1578 C C . ASP A 1 203 ? -19.611 -12.888 -1.642 1.00 79.06 203 ASP A C 1
ATOM 1580 O O . ASP A 1 203 ? -19.387 -13.087 -0.447 1.00 79.06 203 ASP A O 1
ATOM 1584 N N . ASN A 1 204 ? -20.416 -13.679 -2.349 1.00 68.69 204 ASN A N 1
ATOM 1585 C CA . ASN A 1 204 ? -21.135 -14.800 -1.750 1.00 68.69 204 ASN A CA 1
ATOM 1586 C C . ASN A 1 204 ? -20.232 -16.020 -1.509 1.00 68.69 204 ASN A C 1
ATOM 1588 O O . ASN A 1 204 ? -20.683 -16.963 -0.864 1.00 68.69 204 ASN A O 1
ATOM 1592 N N . GLU A 1 205 ? -18.998 -16.024 -2.025 1.00 67.06 205 GLU A N 1
ATOM 1593 C CA . GLU A 1 205 ? -18.073 -17.159 -1.898 1.00 67.06 205 GLU A CA 1
ATOM 1594 C C . GLU A 1 205 ? -17.584 -17.366 -0.453 1.00 67.06 205 GLU A C 1
ATOM 1596 O O . GLU A 1 205 ? -17.516 -18.506 -0.004 1.00 67.06 205 GLU A O 1
ATOM 1601 N N . ASN A 1 206 ? -17.364 -16.285 0.309 1.00 64.38 206 ASN A N 1
ATOM 1602 C CA . ASN A 1 206 ? -16.728 -16.346 1.639 1.00 64.38 206 ASN A CA 1
ATOM 1603 C C . ASN A 1 206 ? -17.659 -15.942 2.809 1.00 64.38 206 ASN A C 1
ATOM 1605 O O . ASN A 1 206 ? -17.242 -15.867 3.959 1.00 64.38 206 ASN A O 1
ATOM 1609 N N . ASN A 1 207 ? -18.941 -15.671 2.530 1.00 66.88 207 ASN A N 1
ATOM 1610 C CA . ASN A 1 207 ? -20.006 -15.414 3.516 1.00 66.88 207 ASN A CA 1
ATOM 1611 C C . ASN A 1 207 ? -19.689 -14.366 4.615 1.00 66.88 207 ASN A C 1
ATOM 1613 O O . ASN A 1 207 ? -20.058 -14.519 5.780 1.00 66.88 207 ASN A O 1
ATOM 1617 N N . PHE A 1 208 ? -19.064 -13.242 4.255 1.00 72.00 208 PHE A N 1
ATOM 1618 C CA . PHE A 1 208 ? -18.746 -12.162 5.203 1.00 72.00 208 PHE A CA 1
ATOM 1619 C C . PHE A 1 208 ? -19.914 -11.200 5.491 1.00 72.00 208 PHE A C 1
ATOM 1621 O O . PHE A 1 208 ? -19.730 -10.151 6.119 1.00 72.00 208 PHE A O 1
ATOM 1628 N N . SER A 1 209 ? -21.135 -11.519 5.051 1.00 67.19 209 SER A N 1
ATOM 1629 C CA . SER A 1 209 ? -22.302 -10.638 5.195 1.00 67.19 209 SER A CA 1
ATOM 1630 C C . SER A 1 209 ? -22.613 -10.286 6.651 1.00 67.19 209 SER A C 1
ATOM 1632 O O . SER A 1 209 ? -23.026 -9.154 6.947 1.00 67.19 209 SER A O 1
ATOM 1634 N N . ASP A 1 210 ? -22.359 -11.227 7.559 1.00 67.69 210 ASP A N 1
ATOM 1635 C CA . ASP A 1 210 ? -22.653 -11.114 8.990 1.00 67.69 210 ASP A CA 1
ATOM 1636 C C . ASP A 1 210 ? -21.725 -10.116 9.693 1.00 67.69 210 ASP A C 1
ATOM 1638 O O . ASP A 1 210 ? -22.118 -9.468 10.668 1.00 67.69 210 ASP A O 1
ATOM 1642 N N . PHE A 1 211 ? -20.533 -9.882 9.135 1.00 65.56 211 PHE A N 1
ATOM 1643 C CA . PHE A 1 211 ? -19.586 -8.889 9.638 1.00 65.56 211 PHE A CA 1
ATOM 1644 C C . PHE A 1 211 ? -20.175 -7.469 9.624 1.00 65.56 211 PHE A C 1
ATOM 1646 O O . PHE A 1 211 ? -19.930 -6.657 10.517 1.00 65.56 211 PHE A O 1
ATOM 1653 N N . SER A 1 212 ? -21.017 -7.164 8.632 1.00 64.00 212 SER A N 1
ATOM 1654 C CA . SER A 1 212 ? -21.637 -5.843 8.510 1.00 64.00 212 SER A CA 1
ATOM 1655 C C . SER A 1 212 ? -22.645 -5.524 9.622 1.00 64.00 212 SER A C 1
ATOM 1657 O O . SER A 1 212 ? -22.752 -4.363 10.031 1.00 64.00 212 SER A O 1
ATOM 1659 N N . GLY A 1 213 ? -23.360 -6.539 10.118 1.00 70.06 213 GLY A N 1
ATOM 1660 C CA . GLY A 1 213 ? -24.288 -6.399 11.242 1.00 70.06 213 GLY A CA 1
ATOM 1661 C C . GLY A 1 213 ? -23.545 -6.039 12.525 1.00 70.06 213 GLY A C 1
ATOM 1662 O O . GLY A 1 213 ? -23.852 -5.026 13.147 1.00 70.06 213 GLY A O 1
ATOM 1663 N N . LYS A 1 214 ? -22.464 -6.771 12.810 1.00 74.75 214 LYS A N 1
ATOM 1664 C CA . LYS A 1 214 ? -21.655 -6.641 14.033 1.00 74.75 214 LYS A CA 1
ATOM 1665 C C . LYS A 1 214 ? -21.134 -5.220 14.278 1.00 74.75 214 LYS A C 1
ATOM 1667 O O . LYS A 1 214 ? -21.133 -4.737 15.403 1.00 74.75 214 LYS A O 1
ATOM 1672 N N . LEU A 1 215 ? -20.745 -4.505 13.222 1.00 75.38 215 LEU A N 1
ATOM 1673 C CA . LEU A 1 215 ? -20.278 -3.116 13.335 1.00 75.38 215 LEU A CA 1
ATOM 1674 C C . LEU A 1 215 ? -21.412 -2.138 13.647 1.00 75.38 215 LEU A C 1
ATOM 1676 O O . LEU A 1 215 ? -21.239 -1.201 14.423 1.00 75.38 215 LEU A O 1
ATOM 1680 N N . THR A 1 216 ? -22.576 -2.365 13.037 1.00 79.94 216 THR A N 1
ATOM 1681 C CA . THR A 1 216 ? -23.765 -1.548 13.295 1.00 79.94 216 THR A CA 1
ATOM 1682 C C . THR A 1 216 ? -24.228 -1.733 14.740 1.00 79.94 216 THR A C 1
ATOM 1684 O O . THR A 1 216 ? -24.614 -0.755 15.378 1.00 79.94 216 THR A O 1
ATOM 1687 N N . ASP A 1 217 ? -24.120 -2.954 15.273 1.00 84.62 217 ASP A N 1
ATOM 1688 C CA . ASP A 1 217 ? -24.508 -3.295 16.646 1.00 84.62 217 ASP A CA 1
ATOM 1689 C C . ASP A 1 217 ? -23.697 -2.528 17.703 1.00 84.62 217 ASP A C 1
ATOM 1691 O O . ASP A 1 217 ? -24.219 -2.209 18.771 1.00 84.62 217 ASP A O 1
ATOM 1695 N N . ILE A 1 218 ? -22.450 -2.160 17.389 1.00 83.88 218 ILE A N 1
ATOM 1696 C CA . ILE A 1 218 ? -21.590 -1.343 18.261 1.00 83.88 218 ILE A CA 1
ATOM 1697 C C . ILE A 1 218 ? -21.603 0.155 17.917 1.00 83.88 218 ILE A C 1
ATOM 1699 O O . ILE A 1 218 ? -20.799 0.925 18.439 1.00 83.88 218 ILE A O 1
ATOM 1703 N N . GLY A 1 219 ? -22.511 0.585 17.036 1.00 83.75 219 GLY A N 1
ATOM 1704 C CA . GLY A 1 219 ? -22.666 1.990 16.650 1.00 83.75 219 GLY A CA 1
ATOM 1705 C C . GLY A 1 219 ? -21.606 2.502 15.670 1.00 83.75 219 GLY A C 1
ATOM 1706 O O . GLY A 1 219 ? -21.470 3.712 15.489 1.00 83.75 219 GLY A O 1
ATOM 1707 N N . TRP A 1 220 ? -20.857 1.610 15.021 1.00 83.06 220 TRP A N 1
ATOM 1708 C CA . TRP A 1 220 ? -19.825 1.963 14.050 1.00 83.06 220 TRP A CA 1
ATOM 1709 C C . TRP A 1 220 ? -20.325 1.912 12.603 1.00 83.06 220 TRP A C 1
ATOM 1711 O O . TRP A 1 220 ? -21.244 1.179 12.243 1.00 83.06 220 TRP A O 1
ATOM 1721 N N . SER A 1 221 ? -19.678 2.698 11.737 1.00 76.12 221 SER A N 1
ATOM 1722 C CA . SER A 1 221 ? -19.906 2.690 10.286 1.00 76.12 221 SER A CA 1
ATOM 1723 C C . SER A 1 221 ? -18.599 2.867 9.513 1.00 76.12 221 SER A C 1
ATOM 1725 O O . SER A 1 221 ? -17.615 3.357 10.061 1.00 76.12 221 SER A O 1
ATOM 1727 N N . THR A 1 222 ? -18.591 2.512 8.228 1.00 71.38 222 THR A N 1
ATOM 1728 C CA . THR A 1 222 ? -17.486 2.832 7.304 1.00 71.38 222 THR A CA 1
ATOM 1729 C C . THR A 1 222 ? -16.983 4.237 7.407 1.00 71.38 222 THR A C 1
ATOM 1731 O O . THR A 1 222 ? -15.787 4.452 7.546 1.00 71.38 222 THR A O 1
ATOM 1734 N N . GLY A 1 223 ? -17.913 5.180 7.248 1.00 73.38 223 GLY A N 1
ATOM 1735 C CA . GLY A 1 223 ? -17.583 6.587 7.135 1.00 73.38 223 GLY A CA 1
ATOM 1736 C C . GLY A 1 223 ? -16.846 7.033 8.382 1.00 73.38 223 GLY A C 1
ATOM 1737 O O . GLY A 1 223 ? -15.781 7.616 8.260 1.00 73.38 223 GLY A O 1
ATOM 1738 N N . LEU A 1 224 ? -17.354 6.631 9.552 1.00 79.31 224 LEU A N 1
ATOM 1739 C CA . LEU A 1 224 ? -16.718 6.921 10.831 1.00 79.31 224 LEU A CA 1
ATOM 1740 C C . LEU A 1 224 ? -15.266 6.429 10.870 1.00 79.31 224 LEU A C 1
ATOM 1742 O O . LEU A 1 224 ? -14.392 7.150 11.326 1.00 79.31 224 LEU A O 1
ATOM 1746 N N . LEU A 1 225 ? -14.989 5.218 10.397 1.00 77.00 225 LEU A N 1
ATOM 1747 C CA . LEU A 1 225 ? -13.657 4.628 10.540 1.00 77.00 225 LEU A CA 1
ATOM 1748 C C . LEU A 1 225 ? -12.668 5.070 9.464 1.00 77.00 225 LEU A C 1
ATOM 1750 O O . LEU A 1 225 ? -11.502 5.266 9.789 1.00 77.00 225 LEU A O 1
ATOM 1754 N N . VAL A 1 226 ? -13.125 5.346 8.239 1.00 76.00 226 VAL A N 1
ATOM 1755 C CA . VAL A 1 226 ? -12.326 6.093 7.250 1.00 76.00 226 VAL A CA 1
ATOM 1756 C C . VAL A 1 226 ? -11.983 7.482 7.791 1.00 76.00 226 VAL A C 1
ATOM 1758 O O . VAL A 1 226 ? -10.840 7.918 7.717 1.00 76.00 226 VAL A O 1
ATOM 1761 N N . GLU A 1 227 ? -12.961 8.172 8.378 1.00 81.69 227 GLU A N 1
ATOM 1762 C CA . GLU A 1 227 ? -12.765 9.503 8.946 1.00 81.69 227 GLU A CA 1
ATOM 1763 C C . GLU A 1 227 ? -11.752 9.478 10.094 1.00 81.69 227 GLU A C 1
ATOM 1765 O O . GLU A 1 227 ? -10.803 10.259 10.073 1.00 81.69 227 GLU A O 1
ATOM 1770 N N . GLN A 1 228 ? -11.882 8.551 11.049 1.00 83.31 228 GLN A N 1
ATOM 1771 C CA . GLN A 1 228 ? -10.930 8.453 12.162 1.00 83.31 228 GLN A CA 1
ATOM 1772 C C . GLN A 1 228 ? -9.540 7.989 11.730 1.00 83.31 228 GLN A C 1
ATOM 1774 O O . GLN A 1 228 ? -8.545 8.438 12.297 1.00 83.31 228 GLN A O 1
ATOM 1779 N N . HIS A 1 229 ? -9.441 7.159 10.693 1.00 80.81 229 HIS A N 1
ATOM 1780 C CA . HIS A 1 229 ? -8.154 6.862 10.081 1.00 80.81 229 HIS A CA 1
ATOM 1781 C C . HIS A 1 229 ? -7.503 8.123 9.491 1.00 80.81 229 HIS A C 1
ATOM 1783 O O . HIS A 1 229 ? -6.348 8.408 9.793 1.00 80.81 229 HIS A O 1
ATOM 1789 N N . ASN A 1 230 ? -8.253 8.936 8.742 1.00 81.44 230 ASN A N 1
ATOM 1790 C CA . ASN A 1 230 ? -7.736 10.189 8.188 1.00 81.44 230 ASN A CA 1
ATOM 1791 C C . ASN A 1 230 ? -7.306 11.175 9.288 1.00 81.44 230 ASN A C 1
ATOM 1793 O O . ASN A 1 230 ? -6.325 11.901 9.118 1.00 81.44 230 ASN A O 1
ATOM 1797 N N . VAL A 1 231 ? -8.016 11.208 10.423 1.00 86.06 231 VAL A N 1
ATOM 1798 C CA . VAL A 1 231 ? -7.602 11.985 11.605 1.00 86.06 231 VAL A CA 1
ATOM 1799 C C . VAL A 1 231 ? -6.274 11.458 12.155 1.00 86.06 231 VAL A C 1
ATOM 1801 O O . VAL A 1 231 ? -5.366 12.252 12.400 1.00 86.06 231 VAL A O 1
ATOM 1804 N N . LEU A 1 232 ? -6.125 10.136 12.293 1.00 85.19 232 LEU A N 1
ATOM 1805 C CA . LEU A 1 232 ? -4.889 9.509 12.764 1.00 85.19 232 LEU A CA 1
ATOM 1806 C C . LEU A 1 232 ? -3.705 9.802 11.832 1.00 85.19 232 LEU A C 1
ATOM 1808 O O . LEU A 1 232 ? -2.662 10.259 12.291 1.00 85.19 232 LEU A O 1
ATOM 1812 N N . VAL A 1 233 ? -3.874 9.605 10.525 1.00 83.50 233 VAL A N 1
ATOM 1813 C CA . VAL A 1 233 ? -2.856 9.884 9.498 1.00 83.50 233 VAL A CA 1
ATOM 1814 C C . VAL A 1 233 ? -2.376 11.331 9.557 1.00 83.50 233 VAL A C 1
ATOM 1816 O O . VAL A 1 233 ? -1.174 11.601 9.499 1.00 83.50 233 VAL A O 1
ATOM 1819 N N . LYS A 1 234 ? -3.302 12.280 9.714 1.00 84.56 234 LYS A N 1
ATOM 1820 C CA . LYS A 1 234 ? -2.966 13.705 9.831 1.00 84.56 234 LYS A CA 1
ATOM 1821 C C . LYS A 1 234 ? -2.257 14.035 11.146 1.00 84.56 234 LYS A C 1
ATOM 1823 O O . LYS A 1 234 ? -1.401 14.916 11.155 1.00 84.56 234 LYS A O 1
ATOM 1828 N N . ALA A 1 235 ? -2.571 13.331 12.235 1.00 86.56 235 ALA A N 1
ATOM 1829 C CA . ALA A 1 235 ? -1.876 13.483 13.516 1.00 86.56 235 ALA A CA 1
ATOM 1830 C C . ALA A 1 235 ? -0.432 12.944 13.467 1.00 86.56 235 ALA A C 1
ATOM 1832 O O . ALA A 1 235 ? 0.457 13.431 14.172 1.00 86.56 235 ALA A O 1
ATOM 1833 N N . ILE A 1 236 ? -0.159 11.963 12.604 1.00 86.62 236 ILE A N 1
ATOM 1834 C CA . ILE A 1 236 ? 1.183 11.415 12.406 1.00 86.62 236 ILE A CA 1
ATOM 1835 C C . ILE A 1 236 ? 2.024 12.405 11.587 1.00 86.62 236 ILE A C 1
ATOM 1837 O O . ILE A 1 236 ? 2.144 12.314 10.370 1.00 86.62 236 ILE A O 1
ATOM 1841 N N . GLY A 1 237 ? 2.634 13.358 12.293 1.00 84.56 237 GLY A N 1
ATOM 1842 C CA . GLY A 1 237 ? 3.631 14.280 11.750 1.00 84.56 237 GLY A CA 1
ATOM 1843 C C . GLY A 1 237 ? 3.017 15.311 10.815 1.00 84.56 237 GLY A C 1
ATOM 1844 O O . GLY A 1 237 ? 3.171 15.184 9.606 1.00 84.56 237 GLY A O 1
ATOM 1845 N N . ALA A 1 238 ? 2.339 16.308 11.390 1.00 81.56 238 ALA A N 1
ATOM 1846 C CA . ALA A 1 238 ? 1.718 17.401 10.648 1.00 81.56 238 ALA A CA 1
ATOM 1847 C C . ALA A 1 238 ? 2.706 18.051 9.656 1.00 81.56 238 ALA A C 1
ATOM 1849 O O . ALA A 1 238 ? 3.869 18.252 10.020 1.00 81.56 238 ALA A O 1
ATOM 1850 N N . PRO A 1 239 ? 2.258 18.367 8.430 1.00 79.75 239 PRO A N 1
ATOM 1851 C CA . PRO A 1 239 ? 3.125 18.945 7.414 1.00 79.75 239 PRO A CA 1
ATOM 1852 C C . PRO A 1 239 ? 3.539 20.374 7.788 1.00 79.75 239 PRO A C 1
ATOM 1854 O O . PRO A 1 239 ? 2.820 21.070 8.512 1.00 79.75 239 PRO A O 1
ATOM 1857 N N . GLU A 1 240 ? 4.692 20.825 7.289 1.00 80.12 240 GLU A N 1
ATOM 1858 C CA . GLU A 1 240 ? 5.175 22.191 7.537 1.00 80.12 240 GLU A CA 1
ATOM 1859 C C . GLU A 1 240 ? 4.451 23.231 6.659 1.00 80.12 240 GLU A C 1
ATOM 1861 O O . GLU A 1 240 ? 4.451 24.423 6.975 1.00 80.12 240 GLU A O 1
ATOM 1866 N N . SER A 1 241 ? 3.786 22.783 5.586 1.00 82.06 241 SER A N 1
ATOM 1867 C CA . SER A 1 241 ? 2.964 23.598 4.683 1.00 82.06 241 SER A CA 1
ATOM 1868 C C . SER A 1 241 ? 1.766 22.809 4.121 1.00 82.06 241 SER A C 1
ATOM 1870 O O . SER A 1 241 ? 1.722 21.587 4.217 1.00 82.06 241 SER A O 1
ATOM 1872 N N . GLU A 1 242 ? 0.773 23.486 3.529 1.00 78.38 242 GLU A N 1
ATOM 1873 C CA . GLU A 1 242 ? -0.432 22.836 2.960 1.00 78.38 242 GLU A CA 1
ATOM 1874 C C . GLU A 1 242 ? -0.153 21.976 1.709 1.00 78.38 242 GLU A C 1
ATOM 1876 O O . GLU A 1 242 ? -0.981 21.138 1.317 1.00 78.38 242 GLU A O 1
ATOM 1881 N N . ASP A 1 243 ? 1.013 22.183 1.100 1.00 77.50 243 ASP A N 1
ATOM 1882 C CA . ASP A 1 243 ? 1.471 21.490 -0.104 1.00 77.50 243 ASP A CA 1
ATOM 1883 C C . ASP A 1 243 ? 2.302 20.241 0.230 1.00 77.50 243 ASP A C 1
ATOM 1885 O O . ASP A 1 243 ? 2.536 19.394 -0.630 1.00 77.50 243 ASP A O 1
ATOM 1889 N N . GLU A 1 244 ? 2.698 20.074 1.495 1.00 85.38 244 GLU A N 1
ATOM 1890 C CA . GLU A 1 244 ? 3.439 18.907 1.959 1.00 85.38 244 GLU A CA 1
ATOM 1891 C C . GLU A 1 244 ? 2.525 17.824 2.538 1.00 85.38 244 GLU A C 1
ATOM 1893 O O . GLU A 1 244 ? 1.497 18.081 3.166 1.00 85.38 244 GLU A O 1
ATOM 1898 N N . LEU A 1 245 ? 2.945 16.573 2.358 1.00 89.06 245 LEU A N 1
ATOM 1899 C CA . LEU A 1 245 ? 2.317 15.422 2.994 1.00 89.06 245 LEU A CA 1
ATOM 1900 C C . LEU A 1 245 ? 2.810 15.270 4.437 1.00 89.06 245 LEU A C 1
ATOM 1902 O O . LEU A 1 245 ? 4.015 15.352 4.697 1.00 89.06 245 LEU A O 1
ATOM 1906 N N . SER A 1 246 ? 1.889 14.973 5.360 1.00 89.81 246 SER A N 1
ATOM 1907 C CA . SER A 1 246 ? 2.232 14.522 6.714 1.00 89.81 246 SER A CA 1
ATOM 1908 C C . SER A 1 246 ? 3.078 13.240 6.667 1.00 89.81 246 SER A C 1
ATOM 1910 O O . SER A 1 246 ? 3.057 12.511 5.674 1.00 89.81 246 SER A O 1
ATOM 1912 N N . LEU A 1 247 ? 3.792 12.901 7.747 1.00 87.81 247 LEU A N 1
ATOM 1913 C CA . LEU A 1 247 ? 4.506 11.611 7.812 1.00 87.81 247 LEU A CA 1
ATOM 1914 C C . LEU A 1 247 ? 3.549 10.422 7.635 1.00 87.81 247 LEU A C 1
ATOM 1916 O O . LEU A 1 247 ? 3.890 9.455 6.960 1.00 87.81 247 LEU A O 1
ATOM 1920 N N . GLY A 1 248 ? 2.341 10.507 8.195 1.00 85.31 248 GLY A N 1
ATOM 1921 C CA . GLY A 1 248 ? 1.294 9.510 7.984 1.00 85.31 248 GLY A CA 1
ATOM 1922 C C . GLY A 1 248 ? 0.909 9.390 6.511 1.00 85.31 248 GLY A C 1
ATOM 1923 O O . GLY A 1 248 ? 0.847 8.285 5.988 1.00 85.31 248 GLY A O 1
ATOM 1924 N N . GLN A 1 249 ? 0.722 10.516 5.820 1.00 87.19 249 GLN A N 1
ATOM 1925 C CA . GLN A 1 249 ? 0.369 10.533 4.398 1.00 87.19 249 GLN A CA 1
ATOM 1926 C C . GLN A 1 249 ? 1.502 10.004 3.510 1.00 87.19 249 GLN A C 1
ATOM 1928 O O . GLN A 1 249 ? 1.241 9.335 2.516 1.00 87.19 249 GLN A O 1
ATOM 1933 N N . LYS A 1 250 ? 2.766 10.260 3.868 1.00 89.69 250 LYS A N 1
ATOM 1934 C CA . LYS A 1 250 ? 3.923 9.666 3.180 1.00 89.69 250 LYS A CA 1
ATOM 1935 C C . LYS A 1 250 ? 3.966 8.150 3.354 1.00 89.69 250 LYS A C 1
ATOM 1937 O O . LYS A 1 250 ? 4.193 7.434 2.383 1.00 89.69 250 LYS A O 1
ATOM 1942 N N . ALA A 1 251 ? 3.670 7.657 4.557 1.00 84.62 251 ALA A N 1
ATOM 1943 C CA . ALA A 1 251 ? 3.526 6.225 4.787 1.00 84.62 251 ALA A CA 1
ATOM 1944 C C . ALA A 1 251 ? 2.371 5.633 3.966 1.00 84.62 251 ALA A C 1
ATOM 1946 O O . ALA A 1 251 ? 2.546 4.580 3.372 1.00 84.62 251 ALA A O 1
ATOM 1947 N N . GLU A 1 252 ? 1.226 6.310 3.849 1.00 84.06 252 GLU A N 1
ATOM 1948 C CA . GLU A 1 252 ? 0.142 5.852 2.967 1.00 84.06 252 GLU A CA 1
ATOM 1949 C C . GLU A 1 252 ? 0.555 5.804 1.492 1.00 84.06 252 GLU A C 1
ATOM 1951 O O . GLU A 1 252 ? 0.295 4.830 0.779 1.00 84.06 252 GLU A O 1
ATOM 1956 N N . LEU A 1 253 ? 1.247 6.850 1.046 1.00 87.31 253 LEU A N 1
ATOM 1957 C CA . LEU A 1 253 ? 1.750 6.965 -0.312 1.00 87.31 253 LEU A CA 1
ATOM 1958 C C . LEU A 1 253 ? 2.732 5.841 -0.657 1.00 87.31 253 LEU A C 1
ATOM 1960 O O . LEU A 1 253 ? 2.630 5.255 -1.734 1.00 87.31 253 LEU A 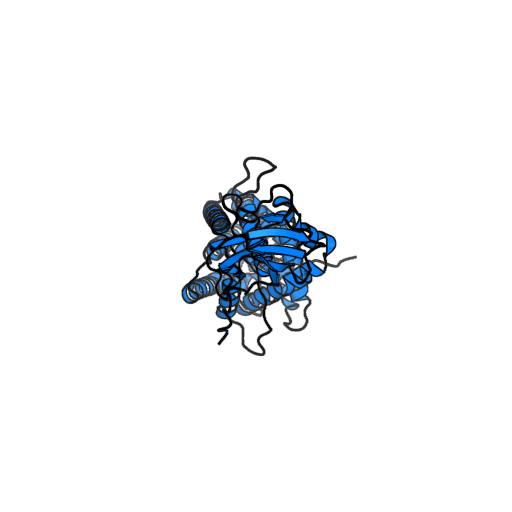O 1
ATOM 1964 N N . ALA A 1 254 ? 3.652 5.517 0.251 1.00 85.50 254 ALA A N 1
ATOM 1965 C CA . ALA A 1 254 ? 4.616 4.430 0.095 1.00 85.50 254 ALA A CA 1
ATOM 1966 C C . ALA A 1 254 ? 3.933 3.099 -0.267 1.00 85.50 254 ALA A C 1
ATOM 1968 O O . ALA A 1 254 ? 4.393 2.344 -1.127 1.00 85.50 254 ALA A O 1
ATOM 1969 N N . LEU A 1 255 ? 2.783 2.828 0.341 1.00 81.38 255 LEU A N 1
ATOM 1970 C CA . LEU A 1 255 ? 2.029 1.592 0.139 1.00 81.38 255 LEU A CA 1
ATOM 1971 C C . LEU A 1 255 ? 1.229 1.632 -1.147 1.00 81.38 255 LEU A C 1
ATOM 1973 O O . LEU A 1 255 ? 1.152 0.635 -1.858 1.00 81.38 255 LEU A O 1
ATOM 1977 N N . ALA A 1 256 ? 0.647 2.792 -1.448 1.00 84.50 256 ALA A N 1
ATOM 1978 C CA . ALA A 1 256 ? -0.049 3.038 -2.695 1.00 84.50 256 ALA A CA 1
ATOM 1979 C C . ALA A 1 256 ? 0.907 2.819 -3.884 1.00 84.50 256 ALA A C 1
ATOM 1981 O O . ALA A 1 256 ? 0.566 2.120 -4.841 1.00 84.50 256 ALA A O 1
ATOM 1982 N N . LYS A 1 257 ? 2.142 3.329 -3.783 1.00 87.50 257 LYS A N 1
ATOM 1983 C CA . LYS A 1 257 ? 3.229 3.099 -4.746 1.00 87.50 257 LYS A CA 1
ATOM 1984 C C . LYS A 1 257 ? 3.617 1.626 -4.828 1.00 87.50 257 LYS A C 1
ATOM 1986 O O . LYS A 1 257 ? 3.705 1.082 -5.927 1.00 87.50 257 LYS A O 1
ATOM 1991 N N . ALA A 1 258 ? 3.810 0.963 -3.691 1.00 83.56 258 ALA A N 1
ATOM 1992 C CA . ALA A 1 258 ? 4.126 -0.462 -3.651 1.00 83.56 258 ALA A CA 1
ATOM 1993 C C . ALA A 1 258 ? 3.029 -1.325 -4.296 1.00 83.56 258 ALA A C 1
ATOM 1995 O O . ALA A 1 258 ? 3.346 -2.206 -5.092 1.00 83.56 258 ALA A O 1
ATOM 1996 N N . TRP A 1 259 ? 1.749 -1.027 -4.054 1.00 83.19 259 TRP A N 1
ATOM 1997 C CA . TRP A 1 259 ? 0.632 -1.693 -4.726 1.00 83.19 259 TRP A CA 1
ATOM 1998 C C . TRP A 1 259 ? 0.681 -1.488 -6.246 1.00 83.19 259 TRP A C 1
ATOM 2000 O O . TRP A 1 259 ? 0.615 -2.460 -6.998 1.00 83.19 259 TRP A O 1
ATOM 2010 N N . VAL A 1 260 ? 0.893 -0.256 -6.720 1.00 86.31 260 VAL A N 1
ATOM 2011 C CA . VAL A 1 260 ? 1.033 0.028 -8.161 1.00 86.31 260 VAL A CA 1
ATOM 2012 C C . VAL A 1 260 ? 2.189 -0.755 -8.789 1.00 86.31 260 VAL A C 1
ATOM 2014 O O . VAL A 1 260 ? 2.013 -1.370 -9.841 1.00 86.31 260 VAL A O 1
ATOM 2017 N N . ARG A 1 261 ? 3.356 -0.787 -8.135 1.00 88.06 261 ARG A N 1
ATOM 2018 C CA . ARG A 1 261 ? 4.531 -1.565 -8.572 1.00 88.06 261 ARG A CA 1
ATOM 2019 C C . ARG A 1 261 ? 4.240 -3.067 -8.610 1.00 88.06 261 ARG A C 1
ATOM 2021 O O . ARG A 1 261 ? 4.706 -3.765 -9.508 1.00 88.06 261 ARG A O 1
ATOM 2028 N N . SER A 1 262 ? 3.441 -3.556 -7.666 1.00 83.62 262 SER A N 1
ATOM 2029 C CA . SER A 1 262 ? 3.030 -4.958 -7.581 1.00 83.62 262 SER A CA 1
ATOM 2030 C C . SER A 1 262 ? 2.126 -5.384 -8.751 1.00 83.62 262 SER A C 1
ATOM 2032 O O . SER A 1 262 ? 2.234 -6.500 -9.266 1.00 83.62 262 SER A O 1
ATOM 2034 N N . GLU A 1 263 ? 1.305 -4.450 -9.238 1.00 85.19 263 GLU A N 1
ATOM 2035 C CA . GLU A 1 263 ? 0.380 -4.619 -10.364 1.00 85.19 263 GLU A CA 1
ATOM 2036 C C . GLU A 1 263 ? 1.017 -4.287 -11.726 1.00 85.19 263 GLU A C 1
ATOM 2038 O O . GLU A 1 263 ? 0.360 -4.395 -12.770 1.00 85.19 263 GLU A O 1
ATOM 2043 N N . ALA A 1 264 ? 2.285 -3.867 -11.733 1.00 89.62 264 ALA A N 1
ATOM 2044 C CA . ALA A 1 264 ? 3.023 -3.520 -12.935 1.00 89.62 264 ALA A CA 1
ATOM 2045 C C . ALA A 1 264 ? 3.587 -4.769 -13.624 1.00 89.62 264 ALA A C 1
ATOM 2047 O O . ALA A 1 264 ? 4.269 -5.594 -13.012 1.00 89.62 264 ALA A O 1
ATOM 2048 N N . VAL A 1 265 ? 3.364 -4.869 -14.934 1.00 92.06 265 VAL A N 1
ATOM 2049 C CA . VAL A 1 265 ? 3.885 -5.915 -15.821 1.00 92.06 265 VAL A CA 1
ATOM 2050 C C . VAL A 1 265 ? 4.645 -5.262 -16.965 1.00 92.06 265 VAL A C 1
ATOM 2052 O O . VAL A 1 265 ? 4.063 -4.491 -17.726 1.00 92.06 265 VAL A O 1
ATOM 2055 N N . VAL A 1 266 ? 5.933 -5.583 -17.105 1.00 93.06 266 VAL A N 1
ATOM 2056 C CA . VAL A 1 266 ? 6.749 -5.153 -18.248 1.00 93.06 266 VAL A CA 1
ATOM 2057 C C . VAL A 1 266 ? 6.928 -6.323 -19.212 1.00 93.06 266 VAL A C 1
ATOM 2059 O O . VAL A 1 266 ? 7.706 -7.241 -18.963 1.00 93.06 266 VAL A O 1
ATOM 2062 N N . GLU A 1 267 ? 6.211 -6.288 -20.331 1.00 92.88 267 GLU A N 1
ATOM 2063 C CA . GLU A 1 267 ? 6.422 -7.202 -21.452 1.00 92.88 267 GLU A CA 1
ATOM 2064 C C . GLU A 1 267 ? 7.744 -6.868 -22.152 1.00 92.88 267 GLU A C 1
ATOM 2066 O O . GLU A 1 267 ? 8.039 -5.698 -22.407 1.00 92.88 267 GLU A O 1
ATOM 2071 N N . GLY A 1 268 ? 8.532 -7.900 -22.458 1.00 84.50 268 GLY A N 1
ATOM 2072 C CA . GLY A 1 268 ? 9.892 -7.781 -22.997 1.00 84.50 268 GLY A CA 1
ATOM 2073 C C . GLY A 1 268 ? 10.986 -7.998 -21.947 1.00 84.50 268 GLY A C 1
ATOM 2074 O O . GLY A 1 268 ? 12.089 -8.372 -22.311 1.00 84.50 268 GLY A O 1
ATOM 2075 N N . GLY A 1 269 ? 10.679 -7.847 -20.653 1.00 80.88 269 GLY A N 1
ATOM 2076 C CA . GLY A 1 269 ? 11.590 -8.178 -19.552 1.00 80.88 269 GLY A CA 1
ATOM 2077 C C . GLY A 1 269 ? 11.206 -9.477 -18.841 1.00 80.88 269 GLY A C 1
ATOM 2078 O O . GLY A 1 269 ? 10.037 -9.861 -18.782 1.00 80.88 269 GLY A O 1
ATOM 2079 N N . LYS A 1 270 ? 12.186 -10.152 -18.241 1.00 87.31 270 LYS A N 1
ATOM 2080 C CA . LYS A 1 270 ? 11.960 -11.279 -17.333 1.00 87.31 270 LYS A CA 1
ATOM 2081 C C . LYS A 1 270 ? 11.721 -10.751 -15.918 1.00 87.31 270 LYS A C 1
ATOM 2083 O O . LYS A 1 270 ? 12.594 -10.103 -15.346 1.00 87.31 270 LYS A O 1
ATOM 2088 N N . LYS A 1 271 ? 10.550 -11.048 -15.339 1.00 85.38 271 LYS A N 1
ATOM 2089 C CA . LYS A 1 271 ? 10.228 -10.693 -13.946 1.00 85.38 271 LYS A CA 1
ATOM 2090 C C . LYS A 1 271 ? 11.146 -11.447 -12.982 1.00 85.38 271 LYS A C 1
ATOM 2092 O O . LYS A 1 271 ? 11.332 -12.659 -13.114 1.00 85.38 271 LYS A O 1
ATOM 2097 N N . LEU A 1 272 ? 11.700 -10.737 -12.007 1.00 81.19 272 LEU A N 1
ATOM 2098 C CA . LEU A 1 272 ? 12.500 -11.327 -10.940 1.00 81.19 272 LEU A CA 1
ATOM 2099 C C . LEU A 1 272 ? 11.572 -11.914 -9.868 1.00 81.19 272 LEU A C 1
ATOM 2101 O O . LEU A 1 272 ? 10.661 -11.244 -9.390 1.00 81.19 272 LEU A O 1
ATOM 2105 N N . THR A 1 273 ? 11.799 -13.172 -9.482 1.00 66.62 273 THR A N 1
ATOM 2106 C CA . THR A 1 273 ? 11.010 -13.872 -8.445 1.00 66.62 273 THR A CA 1
ATOM 2107 C C . THR A 1 273 ? 11.266 -13.344 -7.038 1.00 66.62 273 THR A C 1
ATOM 2109 O O . THR A 1 273 ? 10.425 -13.490 -6.160 1.00 66.62 273 THR A O 1
ATOM 2112 N N . ARG A 1 274 ? 12.425 -12.726 -6.818 1.00 61.84 274 ARG A N 1
ATOM 2113 C CA . ARG A 1 274 ? 12.761 -11.993 -5.602 1.00 61.84 274 ARG A CA 1
ATOM 2114 C C . ARG A 1 274 ? 13.430 -10.720 -6.085 1.00 61.84 274 ARG A C 1
ATOM 2116 O O . ARG A 1 274 ? 14.576 -10.775 -6.527 1.00 61.84 274 ARG A O 1
ATOM 2123 N N . ALA A 1 275 ? 12.672 -9.628 -6.141 1.00 59.22 275 ALA A N 1
ATOM 2124 C CA . ALA A 1 275 ? 13.215 -8.349 -6.571 1.00 59.22 275 ALA A CA 1
ATOM 2125 C C . ALA A 1 275 ? 14.440 -8.046 -5.698 1.00 59.22 275 ALA A C 1
ATOM 2127 O O . ALA A 1 275 ? 14.328 -7.938 -4.477 1.00 59.22 275 ALA A O 1
ATOM 2128 N N . ALA A 1 276 ? 15.624 -7.976 -6.310 1.00 57.31 276 ALA A N 1
ATOM 2129 C CA . ALA A 1 276 ? 16.734 -7.291 -5.666 1.00 57.31 276 ALA A CA 1
ATOM 2130 C C . ALA A 1 276 ? 16.248 -5.856 -5.458 1.00 57.31 276 ALA A C 1
ATOM 2132 O O . ALA A 1 276 ? 15.623 -5.312 -6.373 1.00 57.31 276 ALA A O 1
ATOM 2133 N N . THR A 1 277 ? 16.438 -5.296 -4.262 1.00 57.69 277 THR A N 1
ATOM 2134 C CA . THR A 1 277 ? 15.863 -3.999 -3.881 1.00 57.69 277 THR A CA 1
ATOM 2135 C C . THR A 1 277 ? 15.974 -3.006 -5.041 1.00 57.69 277 THR A C 1
ATOM 2137 O O . THR A 1 277 ? 17.050 -2.774 -5.593 1.00 57.69 277 THR A O 1
ATOM 2140 N N . ASN A 1 278 ? 14.817 -2.502 -5.476 1.00 70.50 278 ASN A N 1
ATOM 2141 C CA . ASN A 1 278 ? 14.649 -1.545 -6.571 1.00 70.50 278 ASN A CA 1
ATOM 2142 C C . ASN A 1 278 ? 14.880 -2.073 -8.007 1.00 70.50 278 ASN A C 1
ATOM 2144 O O . ASN A 1 278 ? 15.070 -1.273 -8.913 1.00 70.50 278 ASN A O 1
ATOM 2148 N N . THR A 1 279 ? 14.851 -3.380 -8.289 1.00 84.00 279 THR A N 1
ATOM 2149 C CA . THR A 1 279 ? 14.768 -3.911 -9.671 1.00 84.00 279 THR A CA 1
ATOM 2150 C C . THR A 1 279 ? 13.703 -4.997 -9.760 1.00 84.00 279 THR A C 1
ATOM 2152 O O . THR A 1 279 ? 13.785 -6.006 -9.066 1.00 84.00 279 THR A O 1
ATOM 2155 N N . LEU A 1 280 ? 12.726 -4.823 -10.656 1.00 86.31 280 LEU A N 1
ATOM 2156 C CA . LEU A 1 280 ? 11.627 -5.782 -10.833 1.00 86.31 280 LEU A CA 1
ATOM 2157 C C . LEU A 1 280 ? 11.833 -6.716 -12.030 1.00 86.31 280 LEU A C 1
ATOM 2159 O O . LEU A 1 280 ? 11.335 -7.844 -12.029 1.00 86.31 280 LEU A O 1
ATOM 2163 N N . TYR A 1 281 ? 12.560 -6.250 -13.046 1.00 91.44 281 TYR A N 1
ATOM 2164 C CA . TYR A 1 281 ? 12.739 -6.956 -14.309 1.00 91.44 281 TYR A CA 1
ATOM 2165 C C . TYR A 1 281 ? 14.203 -6.956 -14.741 1.00 91.44 281 TYR A C 1
ATOM 2167 O O . TYR A 1 281 ? 14.944 -6.009 -14.478 1.00 91.44 281 TYR A O 1
ATOM 2175 N N . GLU A 1 282 ? 14.604 -7.999 -15.455 1.00 93.00 282 GLU A N 1
ATOM 2176 C CA . GLU A 1 282 ? 15.896 -8.086 -16.132 1.00 93.00 282 GLU A CA 1
ATOM 2177 C C . GLU A 1 282 ? 15.706 -8.427 -17.610 1.00 93.00 282 GLU A C 1
ATOM 2179 O O . GLU A 1 282 ? 14.760 -9.125 -17.976 1.00 93.00 282 GLU A O 1
ATOM 2184 N N . ASP A 1 283 ? 16.610 -7.958 -18.462 1.00 94.62 283 ASP A N 1
ATOM 2185 C CA . ASP A 1 283 ? 16.679 -8.381 -19.857 1.00 94.62 283 ASP A CA 1
ATOM 2186 C C . ASP A 1 283 ? 18.126 -8.384 -20.371 1.00 94.62 283 ASP A C 1
ATOM 2188 O O . ASP A 1 283 ? 19.026 -7.770 -19.788 1.00 94.62 283 ASP A O 1
ATOM 2192 N N . THR A 1 284 ? 18.375 -9.112 -21.456 1.00 95.56 284 THR A N 1
ATOM 2193 C CA . THR A 1 284 ? 19.670 -9.171 -22.136 1.00 95.56 284 THR A CA 1
ATOM 2194 C C . THR A 1 284 ? 19.493 -9.014 -23.641 1.00 95.56 284 THR A C 1
ATOM 2196 O O . THR A 1 284 ? 18.849 -9.836 -24.287 1.00 95.56 284 THR A O 1
ATOM 2199 N N . ILE A 1 285 ? 20.135 -7.994 -24.211 1.00 95.44 285 ILE A N 1
ATOM 2200 C CA . ILE A 1 285 ? 20.109 -7.675 -25.648 1.00 95.44 285 ILE A CA 1
ATOM 2201 C C . ILE A 1 285 ? 21.535 -7.541 -26.193 1.00 95.44 285 ILE A C 1
ATOM 2203 O O . ILE A 1 285 ? 22.484 -7.437 -25.418 1.00 95.44 285 ILE A O 1
ATOM 2207 N N . ASN A 1 286 ? 21.731 -7.513 -27.515 1.00 96.31 286 ASN A N 1
ATOM 2208 C CA . ASN A 1 286 ? 23.048 -7.221 -28.092 1.00 96.31 286 ASN A CA 1
ATOM 2209 C C . ASN A 1 286 ? 23.189 -5.755 -28.516 1.00 96.31 286 ASN A C 1
ATOM 2211 O O . ASN A 1 286 ? 22.213 -5.048 -28.764 1.00 96.31 286 ASN A O 1
ATOM 2215 N N . VAL A 1 287 ? 24.436 -5.309 -28.684 1.00 96.12 287 VAL A N 1
ATOM 2216 C CA . VAL A 1 287 ? 24.736 -4.029 -29.338 1.00 96.12 287 VAL A CA 1
ATOM 2217 C C . VAL A 1 287 ? 24.091 -3.982 -30.729 1.00 96.12 287 VAL A C 1
ATOM 2219 O O . VAL A 1 287 ? 24.309 -4.864 -31.567 1.00 96.12 287 VAL A O 1
ATOM 2222 N N . GLY A 1 288 ? 23.329 -2.917 -30.975 1.00 94.19 288 GLY A N 1
ATOM 2223 C CA . GLY A 1 288 ? 22.585 -2.670 -32.206 1.00 94.19 288 GLY A CA 1
ATOM 2224 C C . GLY A 1 288 ? 21.246 -3.400 -32.305 1.00 94.19 288 GLY A C 1
ATOM 2225 O O . GLY A 1 288 ? 20.553 -3.204 -33.302 1.00 94.19 288 GLY A O 1
ATOM 2226 N N . ASP A 1 289 ? 20.877 -4.230 -31.325 1.00 94.94 289 ASP A N 1
ATOM 2227 C CA . ASP A 1 289 ? 19.534 -4.803 -31.278 1.00 94.94 289 ASP A CA 1
ATOM 2228 C C . ASP A 1 289 ? 18.521 -3.723 -30.886 1.00 94.94 289 ASP A C 1
ATOM 2230 O O . ASP A 1 289 ? 18.816 -2.814 -30.104 1.00 94.94 289 ASP A O 1
ATOM 2234 N N . GLU A 1 290 ? 17.322 -3.838 -31.450 1.00 94.31 290 GLU A N 1
ATOM 2235 C CA . GLU A 1 290 ? 16.168 -3.012 -31.120 1.00 94.31 290 GLU A CA 1
ATOM 2236 C C . GLU A 1 290 ? 15.075 -3.920 -30.563 1.00 94.31 290 GLU A C 1
ATOM 2238 O O . GLU A 1 290 ? 14.618 -4.840 -31.244 1.00 94.31 290 GLU A O 1
ATOM 2243 N N . VAL A 1 291 ? 14.664 -3.659 -29.328 1.00 94.12 291 VAL A N 1
ATOM 2244 C CA . VAL A 1 291 ? 13.609 -4.398 -28.632 1.00 94.12 291 VAL A CA 1
ATOM 2245 C C . VAL A 1 291 ? 12.485 -3.454 -28.227 1.00 94.12 291 VAL A C 1
ATOM 2247 O O . VAL A 1 291 ? 12.677 -2.242 -28.111 1.00 94.12 291 VAL A O 1
ATOM 2250 N N . THR A 1 292 ? 11.291 -4.001 -28.033 1.00 94.62 292 THR A N 1
ATOM 2251 C CA . THR A 1 292 ? 10.109 -3.233 -27.642 1.00 94.62 292 THR A CA 1
ATOM 2252 C C . THR A 1 292 ? 9.667 -3.656 -26.255 1.00 94.62 292 THR A C 1
ATOM 2254 O O . THR A 1 292 ? 9.429 -4.839 -26.025 1.00 94.62 292 THR A O 1
ATOM 2257 N N . TYR A 1 293 ? 9.490 -2.681 -25.368 1.00 95.06 293 TYR A N 1
ATOM 2258 C CA . TYR A 1 293 ? 8.884 -2.879 -24.060 1.00 95.06 293 TYR A CA 1
ATOM 2259 C C . TYR A 1 293 ? 7.476 -2.294 -24.020 1.00 95.06 293 TYR A C 1
ATOM 2261 O O . TYR A 1 293 ? 7.205 -1.213 -24.559 1.00 95.06 293 TYR A O 1
ATOM 2269 N N . THR A 1 294 ? 6.589 -3.011 -23.335 1.00 95.25 294 THR A N 1
ATOM 2270 C CA . THR A 1 294 ? 5.252 -2.530 -22.983 1.00 95.25 294 THR A CA 1
ATOM 2271 C C . THR A 1 294 ? 5.058 -2.666 -21.480 1.00 95.25 294 THR A C 1
ATOM 2273 O O . THR A 1 294 ? 5.266 -3.729 -20.913 1.00 95.25 294 THR A O 1
ATOM 2276 N N . LEU A 1 295 ? 4.636 -1.584 -20.840 1.00 95.12 295 LEU A N 1
ATOM 2277 C CA . LEU A 1 295 ? 4.229 -1.530 -19.448 1.00 95.12 295 LEU A CA 1
ATOM 2278 C C . LEU A 1 295 ? 2.712 -1.640 -19.418 1.00 95.12 295 LEU A C 1
ATOM 2280 O O . LEU A 1 295 ? 2.018 -0.869 -20.089 1.00 95.12 295 LEU A O 1
ATOM 2284 N N . SER A 1 296 ? 2.217 -2.557 -18.602 1.00 93.25 296 SER A N 1
ATOM 2285 C CA . SER A 1 296 ? 0.828 -2.587 -18.183 1.00 93.25 296 SER A CA 1
ATOM 2286 C C . SER A 1 296 ? 0.728 -2.451 -16.672 1.00 93.25 296 SER A C 1
ATOM 2288 O O . SER A 1 296 ? 1.538 -3.022 -15.953 1.00 93.25 296 SER A O 1
ATOM 2290 N N . ILE A 1 297 ? -0.278 -1.729 -16.192 1.00 90.31 297 ILE A N 1
ATOM 2291 C CA . ILE A 1 297 ? -0.600 -1.600 -14.767 1.00 90.31 297 ILE A CA 1
ATOM 2292 C C . ILE A 1 297 ? -2.048 -2.038 -14.605 1.00 90.31 297 ILE A C 1
ATOM 2294 O O . ILE A 1 297 ? -2.880 -1.716 -15.458 1.00 90.31 297 ILE A O 1
ATOM 2298 N N . ILE A 1 298 ? -2.349 -2.849 -13.586 1.00 86.62 298 ILE A N 1
ATOM 2299 C CA . ILE A 1 298 ? -3.681 -3.439 -13.342 1.00 86.62 298 ILE A CA 1
ATOM 2300 C C . ILE A 1 298 ? -4.286 -4.151 -14.574 1.00 86.62 298 ILE A C 1
ATOM 2302 O O . ILE A 1 298 ? -5.498 -4.351 -14.682 1.00 86.62 298 ILE A O 1
ATOM 2306 N N . GLY A 1 299 ? -3.438 -4.618 -15.501 1.00 86.19 299 GLY A N 1
ATOM 2307 C CA . GLY A 1 299 ? -3.823 -5.285 -16.755 1.00 86.19 299 GLY A CA 1
ATOM 2308 C C . GLY A 1 299 ? -4.141 -4.361 -17.929 1.00 86.19 299 GLY A C 1
ATOM 2309 O O . GLY A 1 299 ? -4.767 -4.811 -18.888 1.00 86.19 299 GLY A O 1
ATOM 2310 N N . ARG A 1 300 ? -3.750 -3.086 -17.870 1.00 87.31 300 ARG A N 1
ATOM 2311 C CA . ARG A 1 300 ? -3.963 -2.112 -18.946 1.00 87.31 300 ARG A CA 1
ATOM 2312 C C . ARG A 1 300 ? -2.667 -1.458 -19.369 1.00 87.31 300 ARG A C 1
ATOM 2314 O O . ARG A 1 300 ? -1.821 -1.170 -18.534 1.00 87.31 300 ARG A O 1
ATOM 2321 N N . LYS A 1 301 ? -2.547 -1.201 -20.668 1.00 91.56 301 LYS A N 1
ATOM 2322 C CA . LYS A 1 301 ? -1.354 -0.623 -21.280 1.00 91.56 301 LYS A CA 1
ATOM 2323 C C . LYS A 1 301 ? -1.133 0.817 -20.805 1.00 91.56 301 LYS A C 1
ATOM 2325 O O . LYS A 1 301 ? -1.935 1.693 -21.121 1.00 91.56 301 LYS A O 1
ATOM 2330 N N . ALA A 1 302 ? -0.019 1.051 -20.119 1.00 92.81 302 ALA A N 1
ATOM 2331 C CA . ALA A 1 302 ? 0.335 2.327 -19.498 1.00 92.81 302 ALA A CA 1
ATOM 2332 C C . ALA A 1 302 ? 1.535 3.027 -20.158 1.00 92.81 302 ALA A C 1
ATOM 2334 O O . ALA A 1 302 ? 1.756 4.200 -19.903 1.00 92.81 302 ALA A O 1
ATOM 2335 N N . THR A 1 303 ? 2.296 2.362 -21.039 1.00 92.56 303 THR A N 1
ATOM 2336 C CA . THR A 1 303 ? 3.570 2.887 -21.586 1.00 92.56 303 THR A CA 1
ATOM 2337 C C . THR A 1 303 ? 3.525 4.310 -22.137 1.00 92.56 303 THR A C 1
ATOM 2339 O O . THR A 1 303 ? 4.501 5.031 -22.001 1.00 92.56 303 THR A O 1
ATOM 2342 N N . GLY A 1 304 ? 2.436 4.700 -22.803 1.00 89.81 304 GLY A N 1
ATOM 2343 C CA . GLY A 1 304 ? 2.308 6.035 -23.397 1.00 89.81 304 GLY A CA 1
ATOM 2344 C C . GLY A 1 304 ? 1.820 7.123 -22.437 1.00 89.81 304 GLY A C 1
ATOM 2345 O O . GLY A 1 304 ? 1.651 8.248 -22.886 1.00 89.81 304 GLY A O 1
ATOM 2346 N N . LEU A 1 305 ? 1.539 6.770 -21.181 1.00 90.69 305 LEU A N 1
ATOM 2347 C CA . LEU A 1 305 ? 0.958 7.640 -20.150 1.00 90.69 305 LEU A CA 1
ATOM 2348 C C . LEU A 1 305 ? 1.906 7.849 -18.963 1.00 90.69 305 LEU A C 1
ATOM 2350 O O . LEU A 1 305 ? 1.574 8.555 -18.024 1.00 90.69 305 LEU A O 1
ATOM 2354 N N . VAL A 1 306 ? 3.048 7.166 -18.970 1.00 94.44 306 VAL A N 1
ATOM 2355 C CA . VAL A 1 306 ? 4.037 7.211 -17.897 1.00 94.44 306 VAL A CA 1
ATOM 2356 C C . VAL A 1 306 ? 5.334 7.799 -18.430 1.00 94.44 306 VAL A C 1
ATOM 2358 O O . VAL A 1 306 ? 5.657 7.662 -19.615 1.00 94.44 306 VAL A O 1
ATOM 2361 N N . GLY A 1 307 ? 6.113 8.384 -17.531 1.00 93.81 307 GLY A N 1
ATOM 2362 C CA . GLY A 1 307 ? 7.471 8.800 -17.810 1.00 93.81 307 GLY A CA 1
ATOM 2363 C C . GLY A 1 307 ? 8.398 7.591 -17.912 1.00 93.81 307 GLY A C 1
ATOM 2364 O O . GLY A 1 307 ? 8.168 6.531 -17.315 1.00 93.81 307 GLY A O 1
ATOM 2365 N N . PHE A 1 308 ? 9.477 7.746 -18.674 1.00 94.31 308 PHE A N 1
ATOM 2366 C CA . PHE A 1 308 ? 10.563 6.774 -18.707 1.00 94.31 308 PHE A CA 1
ATOM 2367 C C . PHE A 1 308 ? 11.917 7.475 -18.691 1.00 94.31 308 PHE A C 1
ATOM 2369 O O . PHE A 1 308 ? 12.108 8.511 -19.324 1.00 94.31 308 PHE A O 1
ATOM 2376 N N . GLN A 1 309 ? 12.869 6.888 -17.975 1.00 92.81 309 GLN A N 1
ATOM 2377 C CA . GLN A 1 309 ? 14.206 7.439 -17.820 1.00 92.81 309 GLN A CA 1
ATOM 2378 C C . GLN A 1 309 ? 15.253 6.316 -17.896 1.00 92.81 309 GLN A C 1
ATOM 2380 O O . GLN A 1 309 ? 15.319 5.480 -16.990 1.00 92.81 309 GLN A O 1
ATOM 2385 N N . PRO A 1 310 ? 16.069 6.265 -18.966 1.00 90.25 310 PRO A N 1
ATOM 2386 C CA . PRO A 1 310 ? 17.370 5.602 -18.925 1.00 90.25 310 PRO A CA 1
ATOM 2387 C C . PRO A 1 310 ? 18.371 6.450 -18.110 1.00 90.25 310 PRO A C 1
ATOM 2389 O O . PRO A 1 310 ? 18.123 7.624 -17.829 1.00 90.25 310 PRO A O 1
ATOM 2392 N N . ASN A 1 311 ? 19.514 5.884 -17.730 1.00 78.00 311 ASN A N 1
ATOM 2393 C CA . ASN A 1 311 ? 20.585 6.609 -17.049 1.00 78.00 311 ASN A CA 1
ATOM 2394 C C . ASN A 1 311 ? 21.181 7.699 -17.975 1.00 78.00 311 ASN A C 1
ATOM 2396 O O . ASN A 1 311 ? 21.754 7.382 -19.022 1.00 78.00 311 ASN A O 1
ATOM 2400 N N . PRO A 1 312 ? 21.100 8.990 -17.600 1.00 72.88 312 PRO A N 1
ATOM 2401 C CA . PRO A 1 312 ? 21.470 10.088 -18.492 1.00 72.88 312 PRO A CA 1
ATOM 2402 C C . PRO A 1 312 ? 22.985 10.246 -18.714 1.00 72.88 312 PRO A C 1
ATOM 2404 O O . PRO A 1 312 ? 23.389 10.800 -19.737 1.00 72.88 312 PRO A O 1
ATOM 2407 N N . ASP A 1 313 ? 23.836 9.766 -17.801 1.00 73.75 313 ASP A N 1
ATOM 2408 C CA . ASP A 1 313 ? 25.252 10.168 -17.767 1.00 73.75 313 ASP A CA 1
ATOM 2409 C C . ASP A 1 313 ? 26.166 9.332 -18.677 1.00 73.75 313 ASP A C 1
ATOM 2411 O O . ASP A 1 313 ? 27.244 9.775 -19.082 1.00 73.75 313 ASP A O 1
ATOM 2415 N N . SER A 1 314 ? 25.776 8.099 -19.011 1.00 72.50 314 SER A N 1
ATOM 2416 C CA . SER A 1 314 ? 26.599 7.201 -19.830 1.00 72.50 314 SER A CA 1
ATOM 2417 C C . SER A 1 314 ? 25.743 6.132 -20.514 1.00 72.50 314 SER A C 1
ATOM 2419 O O . SER A 1 314 ? 25.831 4.959 -20.142 1.00 72.50 314 SER A O 1
ATOM 2421 N N . PRO A 1 315 ? 24.970 6.490 -21.556 1.00 85.12 315 PRO A N 1
ATOM 2422 C CA . PRO A 1 315 ? 23.933 5.615 -22.087 1.00 85.12 315 PRO A CA 1
ATOM 2423 C C . PRO A 1 315 ? 24.543 4.357 -22.719 1.00 85.12 315 PRO A C 1
ATOM 2425 O O . PRO A 1 315 ? 25.353 4.410 -23.652 1.00 85.12 315 PRO A O 1
ATOM 2428 N N . ILE A 1 316 ? 24.192 3.219 -22.142 1.00 95.38 316 ILE A N 1
ATOM 2429 C CA . ILE A 1 316 ? 24.347 1.844 -22.621 1.00 95.38 316 ILE A CA 1
ATOM 2430 C C . ILE A 1 316 ? 23.151 1.492 -23.514 1.00 95.38 316 ILE A C 1
ATOM 2432 O O . ILE A 1 316 ? 23.326 0.780 -24.504 1.00 95.38 316 ILE A O 1
ATOM 2436 N N . ILE A 1 317 ? 21.974 2.055 -23.233 1.00 95.81 317 ILE A N 1
ATOM 2437 C CA . ILE A 1 317 ? 20.759 1.954 -24.042 1.00 95.81 317 ILE A CA 1
ATOM 2438 C C . ILE A 1 317 ? 20.276 3.331 -24.520 1.00 95.81 317 ILE A C 1
ATOM 2440 O O . ILE A 1 317 ? 20.599 4.368 -23.947 1.00 95.81 317 ILE A O 1
ATOM 2444 N N . ARG A 1 318 ? 19.460 3.345 -25.576 1.00 94.69 318 ARG A N 1
ATOM 2445 C CA . ARG A 1 318 ? 18.607 4.483 -25.952 1.00 94.69 318 ARG A CA 1
ATOM 2446 C C . ARG A 1 318 ? 17.157 4.037 -25.894 1.00 94.69 318 ARG A C 1
ATOM 2448 O O . ARG A 1 318 ? 16.856 2.988 -26.451 1.00 94.69 318 ARG A O 1
ATOM 2455 N N . ALA A 1 319 ? 16.286 4.821 -25.269 1.00 93.81 319 ALA A N 1
ATOM 2456 C CA . ALA A 1 319 ? 14.855 4.547 -25.195 1.00 93.81 319 ALA A CA 1
ATOM 2457 C C . ALA A 1 319 ? 14.064 5.673 -25.872 1.00 93.81 319 ALA A C 1
ATOM 2459 O O . ALA A 1 319 ? 14.312 6.848 -25.610 1.00 93.81 319 ALA A O 1
ATOM 2460 N N . GLU A 1 320 ? 13.125 5.316 -26.745 1.00 92.69 320 GLU A N 1
ATOM 2461 C CA . GLU A 1 320 ? 12.273 6.251 -27.482 1.00 92.69 320 GLU A CA 1
ATOM 2462 C C . GLU A 1 320 ? 10.827 5.747 -27.479 1.00 92.69 320 GLU A C 1
ATOM 2464 O O . GLU A 1 320 ? 10.567 4.563 -27.707 1.00 92.69 320 GLU A O 1
ATOM 2469 N N . SER A 1 321 ? 9.873 6.645 -27.229 1.00 89.19 321 SER A N 1
ATOM 2470 C CA . SER A 1 321 ? 8.450 6.313 -27.338 1.00 89.19 321 SER A CA 1
ATOM 2471 C C . SER A 1 321 ? 8.061 6.155 -28.809 1.00 89.19 321 SER A C 1
ATOM 2473 O O . SER A 1 321 ? 8.290 7.053 -29.619 1.00 89.19 321 SER A O 1
ATOM 2475 N N . ASP A 1 322 ? 7.449 5.023 -29.154 1.00 83.44 322 ASP A N 1
ATOM 2476 C CA . ASP A 1 322 ? 6.903 4.742 -30.483 1.00 83.44 322 ASP A CA 1
ATOM 2477 C C . ASP A 1 322 ? 5.476 4.199 -30.350 1.00 83.44 322 ASP A C 1
ATOM 2479 O O . ASP A 1 322 ? 5.253 3.070 -29.909 1.00 83.44 322 ASP A O 1
ATOM 2483 N N . LYS A 1 323 ? 4.486 5.024 -30.719 1.00 78.81 323 LYS A N 1
ATOM 2484 C CA . LYS A 1 323 ? 3.058 4.652 -30.819 1.00 78.81 323 LYS A CA 1
ATOM 2485 C C . LYS A 1 323 ? 2.524 3.901 -29.586 1.00 78.81 323 LYS A C 1
ATOM 2487 O O . LYS A 1 323 ? 1.829 2.888 -29.694 1.00 78.81 323 LYS A O 1
ATOM 2492 N N . GLY A 1 324 ? 2.850 4.409 -28.398 1.00 80.81 324 GLY A N 1
ATOM 2493 C CA . GLY A 1 324 ? 2.414 3.835 -27.124 1.00 80.81 324 GLY A CA 1
ATOM 2494 C C . GLY A 1 324 ? 3.157 2.556 -26.733 1.00 80.81 324 GLY A C 1
ATOM 2495 O O . GLY A 1 324 ? 2.646 1.792 -25.924 1.00 80.81 324 GLY A O 1
ATOM 2496 N N . THR A 1 325 ? 4.314 2.287 -27.329 1.00 89.00 325 THR A N 1
ATOM 2497 C CA . THR A 1 325 ? 5.314 1.315 -26.867 1.00 89.00 325 THR A CA 1
ATOM 2498 C C . THR A 1 325 ? 6.637 2.032 -26.634 1.00 89.00 325 THR A C 1
ATOM 2500 O O . THR A 1 325 ? 6.800 3.170 -27.076 1.00 89.00 325 THR A O 1
ATOM 2503 N N . LEU A 1 326 ? 7.578 1.381 -25.954 1.00 94.06 326 LEU A N 1
ATOM 2504 C CA . LEU A 1 326 ? 8.913 1.925 -25.758 1.00 94.06 326 LEU A CA 1
ATOM 2505 C C . LEU A 1 326 ? 9.922 1.102 -26.550 1.00 94.06 326 LEU A C 1
ATOM 2507 O O . LEU A 1 326 ? 10.141 -0.075 -26.267 1.00 94.06 326 LEU A O 1
ATOM 2511 N N . LYS A 1 327 ? 10.536 1.724 -27.552 1.00 95.31 327 LYS A N 1
ATOM 2512 C CA . LYS A 1 327 ? 11.596 1.114 -28.343 1.00 95.31 327 LYS A CA 1
ATOM 2513 C C . LYS A 1 327 ? 12.932 1.361 -27.656 1.00 95.31 327 LYS A C 1
ATOM 2515 O O . LYS A 1 327 ? 13.277 2.506 -27.376 1.00 95.31 327 LYS A O 1
ATOM 2520 N N . VAL A 1 328 ? 13.684 0.295 -27.409 1.00 95.38 328 VAL A N 1
ATOM 2521 C CA . VAL A 1 328 ? 14.988 0.355 -26.750 1.00 95.38 328 VAL A CA 1
ATOM 2522 C C . VAL A 1 328 ? 16.063 -0.221 -27.660 1.00 95.38 328 VAL A C 1
ATOM 2524 O O . VAL A 1 328 ? 15.930 -1.331 -28.173 1.00 95.38 328 VAL A O 1
ATOM 2527 N N . THR A 1 329 ? 17.138 0.538 -27.856 1.00 95.94 329 THR A N 1
ATOM 2528 C CA . THR A 1 329 ? 18.296 0.153 -28.667 1.00 95.94 329 THR A CA 1
ATOM 2529 C C . THR A 1 329 ? 19.525 -0.035 -27.785 1.00 95.94 329 THR A C 1
ATOM 2531 O O . THR A 1 329 ? 19.882 0.874 -27.035 1.00 95.94 329 THR A O 1
ATOM 2534 N N . GLY A 1 330 ? 20.223 -1.166 -27.919 1.00 96.38 330 GLY A N 1
ATOM 2535 C CA . GLY A 1 330 ? 21.519 -1.381 -27.266 1.00 96.38 330 GLY A CA 1
ATOM 2536 C C . GLY A 1 330 ? 22.636 -0.593 -27.960 1.00 96.38 330 GLY A C 1
ATOM 2537 O O . GLY A 1 330 ? 22.906 -0.815 -29.140 1.00 96.38 330 GLY A O 1
ATOM 2538 N N . LEU A 1 331 ? 23.306 0.319 -27.254 1.00 95.31 331 LEU A N 1
ATOM 2539 C CA . LEU A 1 331 ? 24.330 1.207 -27.825 1.00 95.31 331 LEU A CA 1
ATOM 2540 C C . LEU A 1 331 ? 25.758 0.688 -27.631 1.00 95.31 331 LEU A C 1
ATOM 2542 O O . LEU A 1 331 ? 26.574 0.757 -28.550 1.00 95.31 331 LEU A O 1
ATOM 2546 N N . LYS A 1 332 ? 26.076 0.194 -26.434 1.00 94.31 332 LYS A N 1
ATOM 2547 C CA . LYS A 1 332 ? 27.410 -0.297 -26.057 1.00 94.31 332 LYS A CA 1
ATOM 2548 C C . LYS A 1 332 ? 27.284 -1.373 -24.988 1.00 94.31 332 LYS A C 1
ATOM 2550 O O . LYS A 1 332 ? 26.249 -1.473 -24.350 1.00 94.31 332 LYS A O 1
ATOM 2555 N N . GLU A 1 333 ? 28.334 -2.161 -24.798 1.00 95.25 333 GLU A N 1
ATOM 2556 C CA . GLU A 1 333 ? 28.356 -3.212 -23.778 1.00 95.25 333 GLU A CA 1
ATOM 2557 C C . GLU A 1 333 ? 28.243 -2.628 -22.358 1.00 95.25 333 GLU A C 1
ATOM 2559 O O . GLU A 1 333 ? 28.851 -1.598 -22.053 1.00 95.25 333 GLU A O 1
ATOM 2564 N N . GLY A 1 334 ? 27.482 -3.300 -21.491 1.00 94.56 334 GLY A N 1
ATOM 2565 C CA . GLY A 1 334 ? 27.276 -2.913 -20.093 1.00 94.56 334 GLY A CA 1
ATOM 2566 C C . GLY A 1 334 ? 25.861 -3.213 -19.600 1.00 94.56 334 GLY A C 1
ATOM 2567 O O . GLY A 1 334 ? 25.046 -3.751 -20.342 1.00 94.56 334 GLY A O 1
ATOM 2568 N N . THR A 1 335 ? 25.560 -2.846 -18.355 1.00 93.50 335 THR A N 1
ATOM 2569 C CA . THR A 1 335 ? 24.204 -2.921 -17.791 1.00 93.50 335 THR A CA 1
ATOM 2570 C C . THR A 1 335 ? 23.713 -1.528 -17.425 1.00 93.50 335 THR A C 1
ATOM 2572 O O . THR A 1 335 ? 24.421 -0.781 -16.751 1.00 93.50 335 THR A O 1
ATOM 2575 N N . GLU A 1 336 ? 22.498 -1.195 -17.844 1.00 93.56 336 GLU A N 1
ATOM 2576 C CA . GLU A 1 336 ? 21.818 0.051 -17.494 1.00 93.56 336 GLU A CA 1
ATOM 2577 C C . GLU A 1 336 ? 20.382 -0.222 -17.065 1.00 93.56 336 GLU A C 1
ATOM 2579 O O . GLU A 1 336 ? 19.745 -1.165 -17.537 1.00 93.56 336 GLU A O 1
ATOM 2584 N N . GLN A 1 337 ? 19.882 0.604 -16.149 1.00 92.69 337 GLN A N 1
ATOM 2585 C CA . GLN A 1 337 ? 18.515 0.518 -15.671 1.00 92.69 337 GLN A CA 1
ATOM 2586 C C . GLN A 1 337 ? 17.608 1.454 -16.475 1.00 92.69 337 GLN A C 1
ATOM 2588 O O . GLN A 1 337 ? 17.867 2.651 -16.576 1.00 92.69 337 GLN A O 1
ATOM 2593 N N . LEU A 1 338 ? 16.525 0.896 -17.006 1.00 94.31 338 LEU A N 1
ATOM 2594 C CA . LEU A 1 338 ? 15.391 1.634 -17.540 1.00 94.31 338 LEU A CA 1
ATOM 2595 C C . LEU A 1 338 ? 14.325 1.760 -16.446 1.00 94.31 338 LEU A C 1
ATOM 2597 O O . LEU A 1 338 ? 13.851 0.749 -15.922 1.00 94.31 338 LEU A O 1
ATOM 2601 N N . ILE A 1 339 ? 13.936 2.991 -16.125 1.00 94.56 339 ILE A N 1
ATOM 2602 C CA . ILE A 1 339 ? 12.953 3.291 -15.082 1.00 94.56 339 ILE A CA 1
ATOM 2603 C C . ILE A 1 339 ? 11.669 3.796 -15.734 1.00 94.56 339 ILE A C 1
ATOM 2605 O O . ILE A 1 339 ? 11.705 4.788 -16.452 1.00 94.56 339 ILE A O 1
ATOM 2609 N N . PHE A 1 340 ? 10.541 3.144 -15.463 1.00 95.06 340 PHE A N 1
ATOM 2610 C CA . PHE A 1 340 ? 9.201 3.680 -15.708 1.00 95.06 340 PHE A CA 1
ATOM 2611 C C . PHE A 1 340 ? 8.705 4.355 -14.432 1.00 95.06 340 PHE A C 1
ATOM 2613 O O . PHE A 1 340 ? 8.828 3.761 -13.359 1.00 95.06 340 PHE A O 1
ATOM 2620 N N . TYR A 1 341 ? 8.132 5.551 -14.527 1.00 95.19 341 TYR A N 1
ATOM 2621 C CA . TYR A 1 341 ? 7.665 6.326 -13.374 1.00 95.19 341 TYR A CA 1
ATOM 2622 C C . TYR A 1 341 ? 6.392 7.109 -13.703 1.00 95.19 341 TYR A C 1
ATOM 2624 O O . TYR A 1 341 ? 6.096 7.344 -14.871 1.00 95.19 341 TYR A O 1
ATOM 2632 N N . ARG A 1 342 ? 5.613 7.476 -12.684 1.00 94.56 342 ARG A N 1
ATOM 2633 C CA . ARG A 1 342 ? 4.372 8.247 -12.882 1.00 94.56 342 ARG A CA 1
ATOM 2634 C C . ARG A 1 342 ? 4.694 9.623 -13.463 1.00 94.56 342 ARG A C 1
ATOM 2636 O O . ARG A 1 342 ? 5.599 10.276 -12.960 1.00 94.56 342 ARG A O 1
ATOM 2643 N N . ASP A 1 343 ? 3.958 10.072 -14.475 1.00 91.19 343 ASP A N 1
ATOM 2644 C CA . ASP A 1 343 ? 4.207 11.362 -15.152 1.00 91.19 343 ASP A CA 1
ATOM 2645 C C . ASP A 1 343 ? 3.334 12.500 -14.594 1.00 91.19 343 ASP A C 1
ATOM 2647 O O . ASP A 1 343 ? 2.894 13.392 -15.315 1.00 91.19 343 ASP A O 1
ATOM 2651 N N . GLY A 1 344 ? 3.015 12.422 -13.301 1.00 87.12 344 GLY A N 1
ATOM 2652 C CA . GLY A 1 344 ? 2.178 13.402 -12.620 1.00 87.12 344 GLY A CA 1
ATOM 2653 C C . GLY A 1 344 ? 2.944 14.592 -12.060 1.00 87.12 344 GLY A C 1
ATOM 2654 O O . GLY A 1 344 ? 4.175 14.612 -12.010 1.00 87.12 344 GLY A O 1
ATOM 2655 N N . GLU A 1 345 ? 2.195 15.580 -11.573 1.00 86.69 345 GLU A N 1
ATOM 2656 C CA . GLU A 1 345 ? 2.760 16.710 -10.833 1.00 86.69 345 GLU A CA 1
ATOM 2657 C C . GLU A 1 345 ? 3.596 16.207 -9.640 1.00 86.69 345 GLU A C 1
ATOM 2659 O O . GLU A 1 345 ? 3.191 15.286 -8.921 1.00 86.69 345 GLU A O 1
ATOM 2664 N N . ASP A 1 346 ? 4.792 16.782 -9.486 1.00 84.12 346 ASP A N 1
ATOM 2665 C CA . ASP A 1 346 ? 5.812 16.428 -8.488 1.00 84.12 346 ASP A CA 1
ATOM 2666 C C . ASP A 1 346 ? 6.333 14.981 -8.535 1.00 84.12 346 ASP A C 1
ATOM 2668 O O . ASP A 1 346 ? 7.019 14.537 -7.610 1.00 84.12 346 ASP A O 1
ATOM 2672 N N . CYS A 1 347 ? 6.047 14.240 -9.609 1.00 91.56 347 CYS A N 1
ATOM 2673 C CA . CYS A 1 347 ? 6.516 12.871 -9.781 1.00 91.56 347 CYS A CA 1
ATOM 2674 C C . CYS A 1 347 ? 7.849 12.815 -10.532 1.00 91.56 347 CYS A C 1
ATOM 2676 O O . CYS A 1 347 ? 8.098 13.576 -11.468 1.00 91.56 347 CYS A O 1
ATOM 2678 N N . ASN A 1 348 ? 8.724 11.884 -10.147 1.00 92.06 348 ASN A N 1
ATOM 2679 C CA . ASN A 1 348 ? 9.987 11.659 -10.851 1.00 92.06 348 ASN A CA 1
ATOM 2680 C C . ASN A 1 348 ? 10.474 10.203 -10.764 1.00 92.06 348 ASN A C 1
ATOM 2682 O O . ASN A 1 348 ? 9.956 9.388 -10.001 1.00 92.06 348 ASN A O 1
ATOM 2686 N N . ALA A 1 349 ? 11.504 9.871 -11.545 1.00 92.00 349 ALA A N 1
ATOM 2687 C CA . ALA A 1 349 ? 12.061 8.520 -11.613 1.00 92.00 349 ALA A CA 1
ATOM 2688 C C . ALA A 1 349 ? 12.685 8.017 -10.297 1.00 92.00 349 ALA A C 1
ATOM 2690 O O . ALA A 1 349 ? 12.809 6.806 -10.106 1.00 92.00 349 ALA A O 1
ATOM 2691 N N . GLU A 1 350 ? 13.090 8.917 -9.402 1.00 89.44 350 GLU A N 1
ATOM 2692 C CA . GLU A 1 350 ? 13.700 8.565 -8.119 1.00 89.44 350 GLU A CA 1
ATOM 2693 C C . GLU A 1 350 ? 12.630 8.114 -7.118 1.00 89.44 350 GLU A C 1
ATOM 2695 O O . GLU A 1 350 ? 12.728 7.017 -6.568 1.00 89.44 350 GLU A O 1
ATOM 2700 N N . ASN A 1 351 ? 11.561 8.901 -6.973 1.00 88.69 351 ASN A N 1
ATOM 2701 C CA . ASN A 1 351 ? 10.569 8.730 -5.909 1.00 88.69 351 ASN A CA 1
ATOM 2702 C C . ASN A 1 351 ? 9.260 8.068 -6.370 1.00 88.69 351 ASN A C 1
ATOM 2704 O O . ASN A 1 351 ? 8.521 7.527 -5.546 1.00 88.69 351 ASN A O 1
ATOM 2708 N N . ASP A 1 352 ? 8.948 8.086 -7.667 1.00 93.12 352 ASP A N 1
ATOM 2709 C CA . ASP A 1 352 ? 7.638 7.693 -8.217 1.00 93.12 352 ASP A CA 1
ATOM 2710 C C . ASP A 1 352 ? 7.746 6.609 -9.291 1.00 93.12 352 ASP A C 1
ATOM 2712 O O . ASP A 1 352 ? 6.889 6.473 -10.169 1.00 93.12 352 ASP A O 1
ATOM 2716 N N . TRP A 1 353 ? 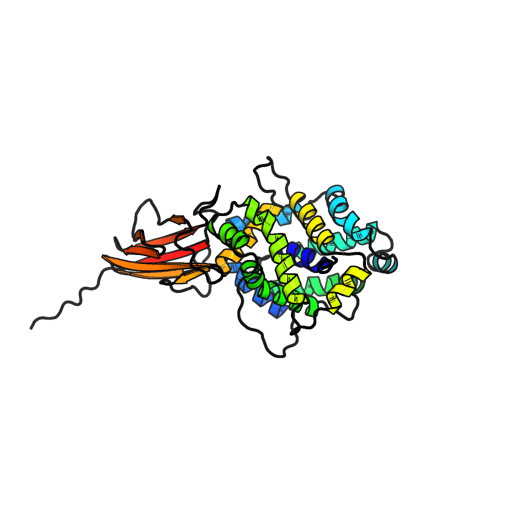8.810 5.810 -9.223 1.00 93.50 353 TRP A N 1
ATOM 2717 C CA . TRP A 1 353 ? 8.996 4.680 -10.118 1.00 93.50 353 TRP A CA 1
ATOM 2718 C C . TRP A 1 353 ? 7.915 3.603 -9.927 1.00 93.50 353 TRP A C 1
ATOM 2720 O O . TRP A 1 353 ? 7.506 3.269 -8.813 1.00 93.50 353 TRP A O 1
ATOM 2730 N N . ILE A 1 354 ? 7.505 3.024 -11.052 1.00 93.69 354 ILE A N 1
ATOM 2731 C CA . ILE A 1 354 ? 6.502 1.962 -11.192 1.00 93.69 354 ILE A CA 1
ATOM 2732 C C . ILE A 1 354 ? 7.190 0.630 -11.496 1.00 93.69 354 ILE A C 1
ATOM 2734 O O . ILE A 1 354 ? 6.855 -0.405 -10.927 1.00 93.69 354 ILE A O 1
ATOM 2738 N N . ALA A 1 355 ? 8.171 0.646 -12.399 1.00 93.12 355 ALA A N 1
ATOM 2739 C CA . ALA A 1 355 ? 8.957 -0.530 -12.739 1.00 93.12 355 ALA A CA 1
ATOM 2740 C C . ALA A 1 355 ? 10.386 -0.139 -13.110 1.00 93.12 355 ALA A C 1
ATOM 2742 O O . ALA A 1 355 ? 10.615 0.849 -13.802 1.00 93.12 355 ALA A O 1
ATOM 2743 N N . LYS A 1 356 ? 11.345 -0.954 -12.671 1.00 92.50 356 LYS A N 1
ATOM 2744 C CA . LYS A 1 356 ? 12.769 -0.816 -12.984 1.00 92.50 356 LYS A CA 1
ATOM 2745 C C . LYS A 1 356 ? 13.240 -2.081 -13.700 1.00 92.50 356 LYS A C 1
ATOM 2747 O O . LYS A 1 356 ? 13.046 -3.185 -13.180 1.00 92.50 356 LYS A O 1
ATOM 2752 N N . VAL A 1 357 ? 13.810 -1.913 -14.894 1.00 93.31 357 VAL A N 1
ATOM 2753 C CA . VAL A 1 357 ? 14.303 -2.991 -15.763 1.00 93.31 357 VAL A CA 1
ATOM 2754 C C . VAL A 1 357 ? 15.817 -2.868 -15.896 1.00 93.31 357 VAL A C 1
ATOM 2756 O O . VAL A 1 357 ? 16.301 -1.886 -16.452 1.00 93.31 357 VAL A O 1
ATOM 2759 N N . ASN A 1 358 ? 16.572 -3.855 -15.421 1.00 93.44 358 ASN A N 1
ATOM 2760 C CA . ASN A 1 358 ? 18.011 -3.919 -15.670 1.00 93.44 358 ASN A CA 1
ATOM 2761 C C . ASN A 1 358 ? 18.264 -4.567 -17.032 1.00 93.44 358 ASN A C 1
ATOM 2763 O O . ASN A 1 358 ? 18.021 -5.759 -17.211 1.00 93.44 358 ASN A O 1
ATOM 2767 N N . ILE A 1 359 ? 18.774 -3.791 -17.984 1.00 94.75 359 ILE A N 1
ATOM 2768 C CA . ILE A 1 359 ? 19.045 -4.240 -19.349 1.00 94.75 359 ILE A CA 1
ATOM 2769 C C . ILE A 1 359 ? 20.550 -4.420 -19.508 1.00 94.75 359 ILE A C 1
ATOM 2771 O O . ILE A 1 359 ? 21.322 -3.465 -19.411 1.00 94.75 359 ILE A O 1
ATOM 2775 N N . THR A 1 360 ? 20.973 -5.657 -19.758 1.00 95.56 360 THR A N 1
ATOM 2776 C CA . THR A 1 360 ? 22.369 -5.987 -20.052 1.00 95.56 360 THR A CA 1
ATOM 2777 C C . THR A 1 360 ? 22.582 -6.045 -21.558 1.00 95.56 360 THR A C 1
ATOM 2779 O O . THR A 1 360 ? 22.013 -6.889 -22.246 1.00 95.56 360 THR A O 1
ATOM 2782 N N . VAL A 1 361 ? 23.428 -5.164 -22.079 1.00 96.56 361 VAL A N 1
ATOM 2783 C CA . VAL A 1 361 ? 23.820 -5.131 -23.486 1.00 96.56 361 VAL A CA 1
ATOM 2784 C C . VAL A 1 361 ? 25.126 -5.897 -23.663 1.00 96.56 361 VAL A C 1
ATOM 2786 O O . VAL A 1 361 ? 26.150 -5.572 -23.059 1.00 96.56 361 VAL A O 1
ATOM 2789 N N . GLN A 1 362 ? 25.097 -6.918 -24.512 1.00 96.50 362 GLN A N 1
ATOM 2790 C CA . GLN A 1 362 ? 26.232 -7.786 -24.805 1.00 96.50 362 GLN A CA 1
ATOM 2791 C C . GLN A 1 362 ? 26.804 -7.532 -26.198 1.00 96.50 362 GLN A C 1
ATOM 2793 O O . GLN A 1 362 ? 26.152 -6.995 -27.100 1.00 96.50 362 GLN A O 1
ATOM 2798 N N . LYS A 1 363 ? 28.051 -7.957 -26.402 1.00 91.62 363 LYS A N 1
ATOM 2799 C CA . LYS A 1 363 ? 28.664 -7.934 -27.724 1.00 91.62 363 LYS A CA 1
ATOM 2800 C C . LYS A 1 363 ? 27.886 -8.835 -28.672 1.00 91.62 363 LYS A C 1
ATOM 2802 O O . LYS A 1 363 ? 27.691 -10.016 -28.392 1.00 91.62 363 LYS A O 1
ATOM 2807 N N . LYS A 1 364 ? 27.554 -8.314 -29.852 1.00 83.44 364 LYS A N 1
ATOM 2808 C CA . LYS A 1 364 ? 26.981 -9.126 -30.924 1.00 83.44 364 LYS A CA 1
ATOM 2809 C C . LYS A 1 364 ? 27.983 -10.211 -31.318 1.00 83.44 364 LYS A C 1
ATOM 2811 O O . LYS A 1 364 ? 29.050 -9.918 -31.868 1.00 83.44 364 LYS A O 1
ATOM 2816 N N . THR A 1 365 ? 27.671 -11.464 -31.009 1.00 74.50 365 THR A N 1
ATOM 2817 C CA . THR A 1 365 ? 28.493 -12.594 -31.438 1.00 74.50 365 THR A CA 1
ATOM 2818 C C . THR A 1 365 ? 28.326 -12.748 -32.946 1.00 74.50 365 THR A C 1
ATOM 2820 O O . THR A 1 365 ? 27.269 -13.109 -33.454 1.00 74.50 365 THR A O 1
ATOM 2823 N N . SER A 1 366 ? 29.372 -12.418 -33.703 1.00 58.88 366 SER A N 1
ATOM 2824 C CA . SER A 1 366 ? 29.421 -12.798 -35.110 1.00 58.88 366 SER A CA 1
ATOM 2825 C C . SER A 1 366 ? 29.647 -14.305 -35.151 1.00 58.88 366 SER A C 1
ATOM 2827 O O . SER A 1 366 ? 30.714 -14.787 -34.772 1.00 58.88 366 SER A O 1
ATOM 2829 N N . SER A 1 367 ? 28.649 -15.074 -35.594 1.00 51.66 367 SER A N 1
ATOM 2830 C CA . SER A 1 367 ? 28.901 -16.446 -36.025 1.00 51.66 367 SER A CA 1
ATOM 2831 C C . SER A 1 367 ? 29.763 -16.359 -37.286 1.00 51.66 367 SER A C 1
ATOM 2833 O O . SER A 1 367 ? 29.256 -16.234 -38.402 1.00 51.66 367 SER A O 1
ATOM 2835 N N . GLY A 1 368 ? 31.081 -16.324 -37.103 1.00 47.31 368 GLY A N 1
ATOM 2836 C CA . GLY A 1 368 ? 32.035 -16.445 -38.191 1.00 47.31 368 GLY A CA 1
ATOM 2837 C C . GLY A 1 368 ? 31.822 -17.796 -38.855 1.00 47.31 368 GLY A C 1
ATOM 2838 O O . GLY A 1 368 ? 32.248 -18.822 -38.330 1.00 47.31 368 GLY A O 1
ATOM 2839 N N . GLY A 1 369 ? 31.122 -17.796 -39.989 1.00 47.03 369 GLY A N 1
ATOM 2840 C CA . GLY A 1 369 ? 31.088 -18.931 -40.893 1.00 47.03 369 GLY A CA 1
ATOM 2841 C C . GLY A 1 369 ? 32.519 -19.245 -41.307 1.00 47.03 369 GLY A C 1
ATOM 2842 O O . GLY A 1 369 ? 33.164 -18.438 -41.976 1.00 47.03 369 GLY A O 1
ATOM 2843 N N . GLY A 1 370 ? 33.021 -20.398 -40.871 1.00 47.78 370 GLY A N 1
ATOM 2844 C CA . GLY A 1 370 ? 34.246 -20.975 -41.402 1.00 47.78 370 GLY A CA 1
ATOM 2845 C C . GLY A 1 370 ? 34.031 -21.295 -42.876 1.00 47.78 370 GLY A C 1
ATOM 2846 O O . GLY A 1 370 ? 33.453 -22.327 -43.207 1.00 47.78 370 GLY A O 1
ATOM 2847 N N . GLY A 1 371 ? 34.440 -20.376 -43.749 1.00 48.25 371 GLY A N 1
ATOM 2848 C CA . GLY A 1 371 ? 34.628 -20.647 -45.168 1.00 48.25 371 GLY A CA 1
ATOM 2849 C C . GLY A 1 371 ? 35.854 -21.538 -45.333 1.00 48.25 371 GLY A C 1
ATOM 2850 O O . GLY A 1 371 ? 36.932 -21.180 -44.856 1.00 48.25 371 GLY A O 1
ATOM 2851 N N . GLY A 1 372 ? 35.632 -22.716 -45.918 1.00 36.41 372 GLY A N 1
ATOM 2852 C CA . GLY A 1 372 ? 36.668 -23.680 -46.290 1.00 36.41 372 GLY A CA 1
ATOM 2853 C C . GLY A 1 372 ? 37.353 -23.380 -47.612 1.00 36.41 372 GLY A C 1
ATOM 2854 O O . GLY A 1 372 ? 37.089 -22.308 -48.205 1.00 36.41 372 GLY A O 1
#

pLDDT: mean 78.22, std 17.19, range [22.48, 96.56]

Sequence (372 aa):
MYKNRKLAWLVVLAMVFSIVAPLGVGTAAAEDTQYDMSDLVAELQEVYPYVDEIDKDDIRAARTKLQNLSDSEWTSVLDPLVTPLPDEVKNKLGDDGKSAQETLKQVALDAANIYYEDDAAVLEGRLNEFKNKHLSTFEALIGKDFTMNDLAEFLIAARSKLRSAAASEYETIYDLIVEGSNKAMVETMPELVKKAVQMAIDDNENNFSDFSGKLTDIGWSTGLLVEQHNVLVKAIGAPESEDELSLGQKAELALAKAWVRSEAVVEGGKKLTRAATNTLYEDTINVGDEVTYTLSIIGRKATGLVGFQPNPDSPIIRAESDKGTLKVTGLKEGTEQLIFYRDGEDCNAENDWIAKVNITVQKKTSSGGGGG

Secondary structure (DSSP, 8-state):
--------HHHHHHHHHHTTS----------S----HHHHHHHHHHHGGGS-HHHHHHHHHHHHHHHT--HHHHHHHHHHHHTTS-HHHHHHH-SSHHHHHHHHHHHHHHHHTS---S-HHHHHHHHHHHHHHHHHHHHHHH-SSS-HHHHHHHHHHHHHHHHHHHHHTHHHHHHHHHH--HHHHHHHHHHHHHHHHHHHHT-TTTTTHHHHHHHHHTT--HHHHHHHHHHHHHHSS--SSTTSPPHHHHHHHHHHHHHHHHTEEEETSEEPSS--TT--EEEEEETT-EEEEEEEETTEE-TTTEEEE--SSS-SEEEEEETTEEEEEE-SSEEEEEEEEE-STT--TTTSEEEEEEEEEE----------

Foldseek 3Di:
DDDAWFDFCLLLLLLLVLLAAFQADDDDDDPDDQFDLLVLLVRRLLLLLLQAPVLVVLSVLLLVLLVVFDPVLLCVLCVLVLVLFDCQLQVLCHNHSVSVSVSVSVLSNLSSVLHDDNDSVVSSVSLVVSQVVCQSNCCSQQNDVQHVSNSSVLSVQLSVQLLVLCVVVPVQNVLCLFANDLVSLLVCVSVSSSSSSVVSCVDPPSPNVSSRVSQVNRVTTHVSRSVSSVSSLCSSAHDPDPPDGGSSSSSSSSSSLSNQLSQKDKPQFDADPRDPRQAGTEEEEEAFDKDKIFIDTSRHTNQVRWDKDKDPPDDQKDWDDDPSIIIIHGHHFDKIKMWTFRNYVPTDRVSGTNHIYIYGYHHDDPPPPPDD

Radius of gyration: 23.15 Å; chains: 1; bounding box: 69×49×80 Å